Protein AF-A0A9E2I711-F1 (afdb_monomer)

Mean predicted aligned error: 10.82 Å

Solvent-accessible surface area (backbone atoms only — not comparable to full-atom values): 12125 Å² total; per-residue (Å²): 115,69,69,61,51,57,48,52,53,50,49,55,56,67,73,63,63,87,79,67,89,83,67,58,81,80,54,55,67,53,49,57,52,49,51,52,51,49,51,46,48,67,54,51,45,55,30,51,52,40,49,49,45,50,47,52,50,54,52,50,53,33,50,52,42,45,49,54,36,57,78,69,65,46,72,75,95,69,49,84,67,42,60,72,69,46,52,73,58,56,55,33,36,52,48,38,37,38,71,63,65,71,43,82,73,73,65,61,66,57,54,51,52,52,50,52,47,52,53,38,50,38,37,73,77,47,73,21,50,50,57,67,38,74,62,84,69,82,74,94,70,66,55,41,82,43,72,48,95,86,74,48,58,32,30,34,60,55,58,69,72,57,48,55,48,29,58,77,65,62,21,65,45,77,77,102,48,43,29,61,43,49,46,70,67,53,54,50,49,50,52,53,48,51,52,52,53,50,50,51,51,36,46,78,69,63,77,48,82,134

Foldseek 3Di:
DVVVVVVVVVVVVVVPCPPPPDDDPVVVVVVVVVVVVVCCCVQVVQQVVVLVLLLVLLVVLQVVLVVVLVVVVQDDPADPVNPVVQDDTPSVSQVSCCPRVVDDDDCVLVVVSVLSVVQNVCCVPPVQFWDKAQDDDPDPQVWDWDDDPNPGTITTPDDPVNVVVCVVQVQWDDDVTTGGGDDPVVSVVSVVSSVVVVVVVCVVVVVDDD

Nearest PDB structures (foldseek):
  3pgl-assembly2_B  TM=3.622E-01  e=1.005E+00  Homo sapiens
  1lvh-assembly1_A  TM=3.596E-01  e=9.280E+00  Lactococcus lactis

Structure (mmCIF, N/CA/C/O backbone):
data_AF-A0A9E2I711-F1
#
_entry.id   AF-A0A9E2I711-F1
#
loop_
_atom_site.group_PDB
_atom_site.id
_atom_site.type_symbol
_atom_site.label_atom_id
_atom_site.label_alt_id
_atom_site.label_comp_id
_atom_site.label_asym_id
_atom_site.label_entity_id
_atom_site.label_seq_id
_atom_site.pdbx_PDB_ins_code
_atom_site.Cartn_x
_atom_site.Cartn_y
_atom_site.Cartn_z
_atom_site.occupancy
_atom_site.B_iso_or_equiv
_atom_site.auth_seq_id
_atom_site.auth_comp_id
_atom_site.auth_asym_id
_atom_site.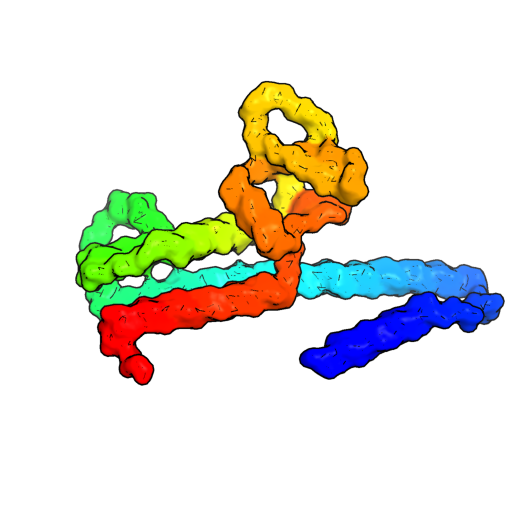auth_atom_id
_atom_site.pdbx_PDB_model_num
ATOM 1 N N . HIS A 1 1 ? 17.113 -16.482 8.292 1.00 47.94 1 HIS A N 1
ATOM 2 C CA . HIS A 1 1 ? 18.409 -15.874 7.930 1.00 47.94 1 HIS A CA 1
ATOM 3 C C . HIS A 1 1 ? 19.400 -16.887 7.347 1.00 47.94 1 HIS A C 1
ATOM 5 O O . HIS A 1 1 ? 20.001 -16.588 6.329 1.00 47.94 1 HIS A O 1
ATOM 11 N N . THR A 1 2 ? 19.528 -18.094 7.914 1.00 47.12 2 THR A N 1
ATOM 12 C CA . THR A 1 2 ? 20.511 -19.112 7.479 1.00 47.12 2 THR A CA 1
ATOM 13 C C . THR A 1 2 ? 20.229 -19.729 6.102 1.00 47.12 2 THR A C 1
ATOM 15 O O . THR A 1 2 ? 21.155 -19.925 5.338 1.00 47.12 2 THR A O 1
ATOM 18 N N . MET A 1 3 ? 18.960 -19.968 5.743 1.00 42.00 3 MET A N 1
ATOM 19 C CA . MET A 1 3 ? 18.595 -20.555 4.437 1.00 42.00 3 MET A CA 1
ATOM 20 C C . MET A 1 3 ? 18.836 -19.610 3.252 1.00 42.00 3 MET A C 1
ATOM 22 O O . MET A 1 3 ? 19.268 -20.062 2.204 1.00 42.00 3 MET A O 1
ATOM 26 N N . LEU A 1 4 ? 18.575 -18.308 3.410 1.00 45.44 4 LEU A N 1
ATOM 27 C CA . LEU A 1 4 ? 18.811 -17.322 2.347 1.00 45.44 4 LEU A CA 1
ATOM 28 C C . LEU A 1 4 ? 20.310 -17.138 2.090 1.00 45.44 4 LEU A C 1
ATOM 30 O O . LEU A 1 4 ? 20.730 -17.163 0.943 1.00 45.44 4 LEU A O 1
ATOM 34 N N . HIS A 1 5 ? 21.112 -17.083 3.155 1.00 48.28 5 HIS A N 1
ATOM 35 C CA . HIS A 1 5 ? 22.565 -16.969 3.050 1.00 48.28 5 HIS A CA 1
ATOM 36 C C . HIS A 1 5 ? 23.220 -18.214 2.422 1.00 48.28 5 HIS A C 1
ATOM 38 O O . HIS A 1 5 ? 24.145 -18.106 1.623 1.00 48.28 5 HIS A O 1
ATOM 44 N N . ASP A 1 6 ? 22.699 -19.405 2.733 1.00 53.53 6 ASP A N 1
ATOM 45 C CA . ASP A 1 6 ? 23.159 -20.66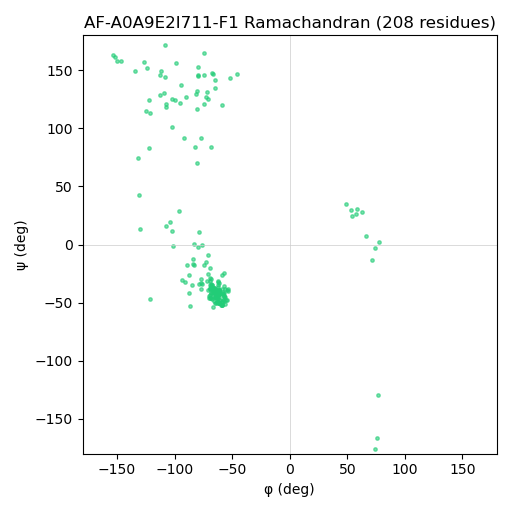6 2.138 1.00 53.53 6 ASP A CA 1
ATOM 46 C C . ASP A 1 6 ? 22.785 -20.768 0.643 1.00 53.53 6 ASP A C 1
ATOM 48 O O . ASP A 1 6 ? 23.498 -21.377 -0.154 1.00 53.53 6 ASP A O 1
ATOM 52 N N . TYR A 1 7 ? 21.686 -20.122 0.235 1.00 55.38 7 TYR A N 1
ATOM 53 C CA . TYR A 1 7 ? 21.301 -19.974 -1.172 1.00 55.38 7 TYR A CA 1
ATOM 54 C C . TYR A 1 7 ? 22.131 -18.904 -1.904 1.00 55.38 7 TYR A C 1
ATOM 56 O O . TYR A 1 7 ? 22.526 -19.134 -3.044 1.00 55.38 7 TYR A O 1
ATOM 64 N N . GLU A 1 8 ? 22.461 -17.786 -1.253 1.00 58.50 8 GLU A N 1
ATOM 65 C CA . GLU A 1 8 ? 23.360 -16.739 -1.772 1.00 58.50 8 GLU A CA 1
ATOM 66 C C . GLU A 1 8 ? 24.787 -17.262 -2.003 1.00 58.50 8 GLU A C 1
ATOM 68 O O . GLU A 1 8 ? 25.389 -16.981 -3.036 1.00 58.50 8 GLU A O 1
ATOM 73 N N . GLN A 1 9 ? 25.314 -18.107 -1.112 1.00 56.94 9 GLN A N 1
ATOM 74 C CA . GLN A 1 9 ? 26.616 -18.755 -1.329 1.00 56.94 9 GLN A CA 1
ATOM 75 C C . GLN A 1 9 ? 26.597 -19.779 -2.469 1.00 56.94 9 GLN A C 1
ATOM 77 O O . GLN A 1 9 ? 27.589 -19.943 -3.183 1.00 56.94 9 GLN A O 1
ATOM 82 N N . LYS A 1 10 ? 25.478 -20.489 -2.660 1.00 59.78 10 LYS A N 1
ATOM 83 C CA . LYS A 1 10 ? 25.304 -21.382 -3.817 1.00 59.78 10 LYS A CA 1
ATOM 84 C C . LYS A 1 10 ? 25.223 -20.595 -5.126 1.00 59.78 10 LYS A C 1
ATOM 86 O O . LYS A 1 10 ? 25.756 -21.063 -6.127 1.00 59.78 10 LYS A O 1
ATOM 91 N N . LEU A 1 11 ? 24.625 -19.402 -5.098 1.00 53.78 11 LEU A N 1
ATOM 92 C CA . LEU A 1 11 ? 24.610 -18.449 -6.211 1.00 53.78 11 LEU A CA 1
ATOM 93 C C . LEU A 1 11 ? 26.029 -17.994 -6.575 1.00 53.78 11 LEU A C 1
ATOM 95 O O . LEU A 1 11 ? 26.417 -18.117 -7.730 1.00 53.78 11 LEU A O 1
ATOM 99 N N . GLU A 1 12 ? 26.837 -17.556 -5.608 1.00 56.12 12 GLU A N 1
ATOM 100 C CA . GLU A 1 12 ? 28.222 -17.119 -5.861 1.00 56.12 12 GLU A CA 1
ATOM 101 C C . GLU A 1 12 ? 29.086 -18.227 -6.485 1.00 56.12 12 GLU A C 1
ATOM 103 O O . GLU A 1 12 ? 29.862 -17.968 -7.406 1.00 56.12 12 GLU A O 1
ATOM 108 N N . LYS A 1 13 ? 28.893 -19.479 -6.043 1.00 55.28 13 LYS A N 1
ATOM 109 C CA . LYS A 1 13 ? 29.558 -20.661 -6.617 1.00 55.28 13 LYS A CA 1
ATOM 110 C C . LYS A 1 13 ? 29.101 -20.998 -8.035 1.00 55.28 13 LYS A C 1
ATOM 112 O O . LYS A 1 13 ? 29.920 -21.432 -8.833 1.00 55.28 13 LYS A O 1
ATOM 117 N N . ALA A 1 14 ? 27.823 -20.802 -8.355 1.00 53.84 14 ALA A N 1
ATOM 118 C CA . ALA A 1 14 ? 27.310 -21.003 -9.710 1.00 53.84 14 ALA A CA 1
ATOM 119 C C . ALA A 1 14 ? 27.795 -19.916 -10.690 1.00 53.84 14 ALA A C 1
ATOM 121 O O . ALA A 1 14 ? 27.901 -20.170 -11.883 1.00 53.84 14 ALA A O 1
ATOM 122 N N . TYR A 1 15 ? 28.137 -18.721 -10.194 1.00 50.06 15 TYR A N 1
ATOM 123 C CA . TYR A 1 15 ? 28.724 -17.642 -10.996 1.00 50.06 15 TYR A CA 1
ATOM 124 C C . TYR A 1 15 ? 30.249 -17.756 -11.183 1.00 50.06 15 TYR A C 1
ATOM 126 O O . TYR A 1 15 ? 30.791 -17.126 -12.085 1.00 50.06 15 TYR A O 1
ATOM 134 N N . THR A 1 16 ? 30.952 -18.550 -10.365 1.00 48.06 16 THR A N 1
ATOM 135 C CA . THR A 1 16 ? 32.416 -18.756 -10.437 1.00 48.06 16 THR A CA 1
ATOM 136 C C . THR A 1 16 ? 32.810 -20.005 -11.228 1.00 48.06 16 THR A C 1
ATOM 138 O O . THR A 1 16 ? 33.844 -20.616 -10.961 1.00 48.06 16 THR A O 1
ATOM 141 N N . ILE A 1 17 ? 31.999 -20.409 -12.207 1.00 49.53 17 ILE A N 1
ATOM 142 C CA . ILE A 1 17 ? 32.310 -21.579 -13.026 1.00 49.53 17 ILE A CA 1
ATOM 143 C C . ILE A 1 17 ? 33.288 -21.182 -14.140 1.00 49.53 17 ILE A C 1
ATOM 145 O O . ILE A 1 17 ? 32.908 -20.927 -15.276 1.00 49.53 17 ILE A O 1
ATOM 149 N N . ASP A 1 18 ? 34.569 -21.174 -13.777 1.00 46.47 18 ASP A N 1
ATOM 150 C CA . ASP A 1 18 ? 35.723 -21.284 -14.685 1.00 46.47 18 ASP A CA 1
ATOM 151 C C . ASP A 1 18 ? 35.958 -22.761 -15.116 1.00 46.47 18 ASP A C 1
ATOM 153 O O . ASP A 1 18 ? 36.969 -23.097 -15.721 1.00 46.47 18 ASP A O 1
ATOM 157 N N . ASP A 1 19 ? 35.005 -23.656 -14.809 1.00 48.16 19 ASP A N 1
ATOM 158 C CA . ASP A 1 19 ? 35.063 -25.118 -15.004 1.00 48.16 19 ASP A CA 1
ATOM 159 C C . ASP A 1 19 ? 34.156 -25.629 -16.156 1.00 48.16 19 ASP A C 1
ATOM 161 O O . ASP A 1 19 ? 33.874 -26.822 -16.249 1.00 48.16 19 ASP A O 1
ATOM 165 N N . LEU A 1 20 ? 33.681 -24.755 -17.056 1.00 50.31 20 LEU A N 1
ATOM 166 C CA . LEU A 1 20 ? 32.756 -25.111 -18.158 1.00 50.31 20 LEU A CA 1
ATOM 167 C C . LEU A 1 20 ? 33.406 -25.207 -19.546 1.00 50.31 20 LEU A C 1
ATOM 169 O O . LEU A 1 20 ? 32.715 -25.157 -20.558 1.00 50.31 20 LEU A O 1
ATOM 173 N N . THR A 1 21 ? 34.725 -25.368 -19.633 1.00 47.81 21 THR A N 1
ATOM 174 C CA . THR A 1 21 ? 35.413 -25.423 -20.936 1.00 47.81 21 THR A CA 1
ATOM 175 C C . THR A 1 21 ? 35.262 -26.746 -21.704 1.00 47.81 21 THR A C 1
ATOM 177 O O . THR A 1 21 ? 35.738 -26.813 -22.831 1.00 47.81 21 THR A O 1
ATOM 180 N N . ASP A 1 22 ? 34.546 -27.748 -21.175 1.00 52.97 22 ASP A N 1
ATOM 181 C CA . ASP A 1 22 ? 34.362 -29.068 -21.814 1.00 52.97 22 ASP A CA 1
ATOM 182 C C . ASP A 1 22 ? 32.884 -29.533 -21.862 1.00 52.97 22 ASP A C 1
ATOM 184 O O . ASP A 1 22 ? 32.578 -30.695 -21.579 1.00 52.97 22 ASP A O 1
ATOM 188 N N . MET A 1 23 ? 31.931 -28.654 -22.199 1.00 51.38 23 MET A N 1
ATOM 189 C CA . MET A 1 23 ? 30.538 -29.068 -22.451 1.00 51.38 23 MET A CA 1
ATOM 190 C C . MET A 1 23 ? 30.167 -28.964 -23.937 1.00 51.38 23 MET A C 1
ATOM 192 O O . MET A 1 23 ? 30.441 -27.966 -24.592 1.00 51.38 23 MET A O 1
ATOM 196 N N . ASP A 1 24 ? 29.585 -30.055 -24.443 1.00 52.38 24 ASP A N 1
ATOM 197 C CA . ASP A 1 24 ? 29.107 -30.280 -25.816 1.00 52.38 24 ASP A CA 1
ATOM 198 C C . ASP A 1 24 ? 28.170 -29.143 -26.281 1.00 52.38 24 ASP A C 1
ATOM 200 O O . ASP A 1 24 ? 27.367 -28.662 -25.481 1.00 52.38 24 ASP A O 1
ATOM 204 N N . GLU A 1 25 ? 28.223 -28.730 -27.556 1.00 52.81 25 GLU A N 1
ATOM 205 C CA . GLU A 1 25 ? 27.432 -27.596 -28.101 1.00 52.81 25 GLU A CA 1
ATOM 206 C C . GLU A 1 25 ? 25.905 -27.773 -27.899 1.00 52.81 25 GLU A C 1
ATOM 208 O O . GLU A 1 25 ? 25.167 -26.795 -27.781 1.00 52.81 25 GLU A O 1
ATOM 213 N N . ASP A 1 26 ? 25.420 -29.014 -27.769 1.00 50.97 26 ASP A N 1
ATOM 214 C CA . ASP A 1 26 ? 24.014 -29.327 -27.463 1.00 50.97 26 ASP A CA 1
ATOM 215 C C . ASP A 1 26 ? 23.619 -29.053 -25.990 1.00 50.97 26 ASP A C 1
ATOM 217 O O . ASP A 1 26 ? 22.431 -28.940 -25.680 1.00 50.97 26 ASP A O 1
ATOM 221 N N . ALA A 1 27 ? 24.583 -28.922 -25.071 1.00 52.41 27 ALA A N 1
ATOM 222 C CA . ALA A 1 27 ? 24.354 -28.614 -23.654 1.00 52.41 27 ALA A CA 1
ATOM 223 C C . ALA A 1 27 ? 24.335 -27.100 -23.355 1.00 52.41 27 ALA A C 1
ATOM 225 O O . ALA A 1 27 ? 23.808 -26.678 -22.323 1.00 52.41 27 ALA A O 1
ATOM 226 N N . GLU A 1 28 ? 24.866 -26.275 -24.260 1.00 50.03 28 GLU A N 1
ATOM 227 C CA . GLU A 1 28 ? 24.913 -24.813 -24.119 1.00 50.03 28 GLU A CA 1
ATOM 228 C C . GLU A 1 28 ? 23.503 -24.189 -24.226 1.00 50.03 28 GLU A C 1
ATOM 230 O O . GLU A 1 28 ? 23.150 -23.281 -23.474 1.00 50.03 28 GLU A O 1
ATOM 235 N N . ILE A 1 29 ? 22.632 -24.765 -25.070 1.00 52.28 29 ILE A N 1
ATOM 236 C CA . ILE A 1 29 ? 21.233 -24.327 -25.255 1.00 52.28 29 ILE A CA 1
ATOM 237 C C . ILE A 1 29 ? 20.361 -24.610 -24.012 1.00 52.28 29 ILE A C 1
ATOM 239 O O . ILE A 1 29 ? 19.406 -23.874 -23.749 1.00 52.28 29 ILE A O 1
ATOM 243 N N . ASP A 1 30 ? 20.677 -25.650 -23.233 1.00 64.31 30 ASP A N 1
ATOM 244 C CA . ASP A 1 30 ? 19.962 -25.999 -21.991 1.00 64.31 30 ASP A CA 1
ATOM 245 C C . ASP A 1 30 ? 20.356 -25.061 -20.836 1.00 64.31 30 ASP A C 1
ATOM 247 O O . ASP A 1 30 ? 19.523 -24.665 -20.019 1.00 64.31 30 ASP A O 1
ATOM 251 N N . TYR A 1 31 ? 21.616 -24.618 -20.803 1.00 64.19 31 TYR A N 1
ATOM 252 C CA . TYR A 1 31 ? 22.126 -23.758 -19.738 1.00 64.19 31 TYR A CA 1
ATOM 253 C C . TYR A 1 31 ? 21.545 -22.339 -19.779 1.00 64.19 31 TYR A C 1
ATOM 255 O O . TYR A 1 31 ? 21.105 -21.830 -18.746 1.00 64.19 31 TYR A O 1
ATOM 263 N N . ASP A 1 32 ? 21.457 -21.720 -20.958 1.00 66.19 32 ASP A N 1
ATOM 264 C CA . ASP A 1 32 ? 20.848 -20.392 -21.109 1.00 66.19 32 ASP A CA 1
ATOM 265 C C . ASP A 1 32 ? 19.356 -20.407 -20.744 1.00 66.19 32 ASP A C 1
ATOM 267 O O . ASP A 1 32 ? 18.876 -19.541 -20.007 1.00 66.19 32 ASP A O 1
ATOM 271 N N . GLN A 1 33 ? 18.619 -21.439 -21.174 1.00 67.25 33 GLN A N 1
ATOM 272 C CA . GLN A 1 33 ? 17.213 -21.616 -20.794 1.00 67.25 33 GLN A CA 1
ATOM 273 C C . GLN A 1 33 ? 17.054 -21.856 -19.290 1.00 67.25 33 GLN A C 1
ATOM 275 O O . GLN A 1 33 ? 16.129 -21.324 -18.668 1.00 67.25 33 GLN A O 1
ATOM 280 N N . TYR A 1 34 ? 17.960 -22.626 -18.687 1.00 71.00 34 TYR A N 1
ATOM 281 C CA . TYR A 1 34 ? 17.984 -22.857 -17.250 1.00 71.00 34 TYR A CA 1
ATOM 282 C C . TYR A 1 34 ? 18.251 -21.560 -16.478 1.00 71.00 34 TYR A C 1
ATOM 284 O O . TYR A 1 34 ? 17.532 -21.266 -15.523 1.00 71.00 34 TYR A O 1
ATOM 292 N N . LEU A 1 35 ? 19.223 -20.748 -16.903 1.00 68.62 35 LEU A N 1
ATOM 293 C CA . LEU A 1 35 ? 19.531 -19.456 -16.289 1.00 68.62 35 LEU A CA 1
ATOM 294 C C . LEU A 1 35 ? 18.376 -18.460 -16.419 1.00 68.62 35 LEU A C 1
ATOM 296 O O . LEU A 1 35 ? 18.033 -17.805 -15.433 1.00 68.62 35 LEU A O 1
ATOM 300 N N . GLU A 1 36 ? 17.732 -18.368 -17.583 1.00 65.69 36 GLU A N 1
ATOM 301 C CA . GLU A 1 36 ? 16.544 -17.527 -17.775 1.00 65.69 36 GLU A CA 1
ATOM 302 C C . GLU A 1 36 ? 15.375 -17.983 -16.895 1.00 65.69 36 GLU A C 1
ATOM 304 O O . GLU A 1 36 ? 14.730 -17.164 -16.228 1.00 65.69 36 GLU A O 1
ATOM 309 N N . HIS A 1 37 ? 15.115 -19.292 -16.843 1.00 65.12 37 HIS A N 1
ATOM 310 C CA . HIS A 1 37 ? 14.075 -19.859 -15.992 1.00 65.12 37 HIS A CA 1
ATOM 311 C C . HIS A 1 37 ? 14.367 -19.591 -14.514 1.00 65.12 37 HIS A C 1
ATOM 313 O O . HIS A 1 37 ? 13.488 -19.160 -13.766 1.00 65.12 37 HIS A O 1
ATOM 319 N N . PHE A 1 38 ? 15.613 -19.780 -14.092 1.00 68.50 38 PHE A N 1
ATOM 320 C CA . PHE A 1 38 ? 16.049 -19.575 -12.720 1.00 68.50 38 PHE A CA 1
ATOM 321 C C . PHE A 1 38 ? 16.011 -18.094 -12.319 1.00 68.50 38 PHE A C 1
ATOM 323 O O . PHE A 1 38 ? 15.512 -17.765 -11.242 1.00 68.50 38 PHE A O 1
ATOM 330 N N . ALA A 1 39 ? 16.437 -17.183 -13.197 1.00 64.25 39 ALA A N 1
ATOM 331 C CA . ALA A 1 39 ? 16.323 -15.739 -12.996 1.00 64.25 39 ALA A CA 1
ATOM 332 C C . ALA A 1 39 ? 14.855 -15.287 -12.921 1.00 64.25 39 ALA A C 1
ATOM 334 O O . ALA A 1 39 ? 1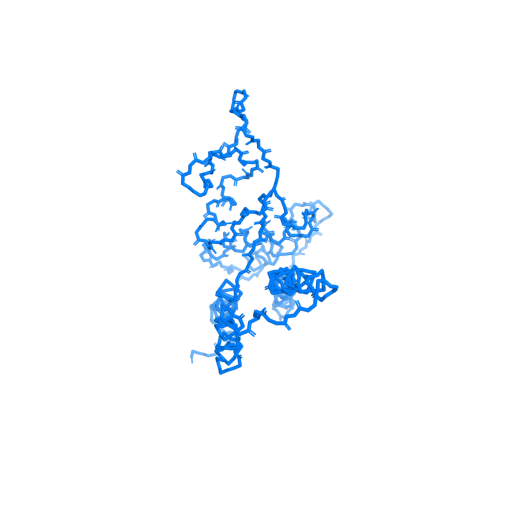4.498 -14.477 -12.060 1.00 64.25 39 ALA A O 1
ATOM 335 N N . SER A 1 40 ? 13.978 -15.849 -13.763 1.00 65.62 40 SER A N 1
ATOM 336 C CA . SER A 1 40 ? 12.533 -15.614 -13.684 1.00 65.62 40 SER A CA 1
ATOM 337 C C . SER A 1 40 ? 11.958 -16.121 -12.362 1.00 65.62 40 SER A C 1
ATOM 339 O O . SER A 1 40 ? 11.215 -15.393 -11.705 1.00 65.62 40 SER A O 1
ATOM 341 N N . VAL A 1 41 ? 12.340 -17.315 -11.903 1.00 69.44 41 VAL A N 1
ATOM 342 C CA . VAL A 1 41 ? 11.906 -17.848 -10.605 1.00 69.44 41 VAL A CA 1
ATOM 343 C C . VAL A 1 41 ? 12.394 -16.954 -9.466 1.00 69.44 41 VAL A C 1
ATOM 345 O O . VAL A 1 41 ? 11.585 -16.535 -8.645 1.00 69.44 41 VAL A O 1
ATOM 348 N N . LEU A 1 42 ? 13.673 -16.588 -9.420 1.00 70.94 42 LEU A N 1
ATOM 349 C CA . LEU A 1 42 ? 14.222 -15.782 -8.326 1.00 70.94 42 LEU A CA 1
ATOM 350 C C . LEU A 1 42 ? 13.714 -14.335 -8.309 1.00 70.94 42 LEU A C 1
ATOM 352 O O . LEU A 1 42 ? 13.576 -13.759 -7.233 1.00 70.94 42 LEU A O 1
ATOM 356 N N . GLY A 1 43 ? 13.410 -13.742 -9.464 1.00 71.56 43 GLY A N 1
ATOM 357 C CA . GLY A 1 43 ? 12.885 -12.378 -9.545 1.00 71.56 43 GLY A CA 1
ATOM 358 C C . GLY A 1 43 ? 11.362 -12.303 -9.419 1.00 71.56 43 GLY A C 1
ATOM 359 O O . GLY A 1 43 ? 10.818 -11.561 -8.595 1.00 71.56 43 GLY A O 1
ATOM 360 N N . ASP A 1 44 ? 10.638 -13.075 -10.231 1.00 79.88 44 ASP A N 1
ATOM 361 C CA . ASP A 1 44 ? 9.184 -12.955 -10.334 1.00 79.88 44 ASP A CA 1
ATOM 362 C C . ASP A 1 44 ? 8.449 -13.637 -9.184 1.00 79.88 44 ASP A C 1
ATOM 364 O O . ASP A 1 44 ? 7.385 -13.145 -8.785 1.00 79.88 44 ASP A O 1
ATOM 368 N N . PHE A 1 45 ? 8.963 -14.755 -8.659 1.00 85.25 45 PHE A N 1
ATOM 369 C CA . PHE A 1 45 ? 8.273 -15.492 -7.600 1.00 85.25 45 PHE A CA 1
ATOM 370 C C . PHE A 1 45 ? 8.211 -14.693 -6.292 1.00 85.25 45 PHE A C 1
ATOM 372 O O . PHE A 1 45 ? 7.089 -14.452 -5.834 1.00 85.25 45 PHE A O 1
ATOM 379 N N . PRO A 1 46 ? 9.324 -14.184 -5.715 1.00 88.94 46 PRO A N 1
ATOM 380 C CA . PRO A 1 46 ? 9.254 -13.393 -4.487 1.00 88.94 46 PRO A CA 1
ATOM 381 C C . PRO A 1 46 ? 8.366 -12.166 -4.657 1.00 88.94 46 PRO A C 1
ATOM 383 O O . PRO A 1 46 ? 7.499 -11.916 -3.823 1.00 88.94 46 PRO A O 1
ATOM 386 N N . ARG A 1 47 ? 8.477 -11.463 -5.792 1.00 90.50 47 ARG A N 1
ATOM 387 C CA . ARG A 1 47 ? 7.600 -10.330 -6.105 1.00 90.50 47 ARG A CA 1
ATOM 388 C C . ARG A 1 47 ? 6.125 -10.715 -6.034 1.00 90.50 47 ARG A C 1
ATOM 390 O O . ARG A 1 47 ? 5.328 -9.975 -5.456 1.00 90.50 47 ARG A O 1
ATOM 397 N N . ARG A 1 48 ? 5.732 -11.837 -6.647 1.00 91.38 48 ARG A N 1
ATOM 398 C CA . ARG A 1 48 ? 4.336 -12.309 -6.650 1.00 91.38 48 ARG A CA 1
ATOM 399 C C . ARG A 1 48 ? 3.872 -12.689 -5.247 1.00 91.38 48 ARG A C 1
ATOM 401 O O . ARG A 1 48 ? 2.758 -12.321 -4.873 1.00 91.38 48 ARG A O 1
ATOM 408 N N . ILE A 1 49 ? 4.718 -13.362 -4.471 1.00 94.88 49 ILE A N 1
ATOM 409 C CA . ILE A 1 49 ? 4.426 -13.719 -3.078 1.00 94.88 49 ILE A CA 1
ATOM 410 C C . ILE A 1 49 ? 4.236 -12.461 -2.230 1.00 94.88 49 ILE A C 1
ATOM 412 O O . ILE A 1 49 ? 3.198 -12.317 -1.589 1.00 94.88 49 ILE A O 1
ATOM 416 N N . TYR A 1 50 ? 5.161 -11.505 -2.285 1.00 96.88 50 TYR A N 1
ATOM 417 C CA . TYR A 1 50 ? 5.065 -10.271 -1.508 1.00 96.88 50 TYR A CA 1
ATOM 418 C C . TYR A 1 50 ? 3.914 -9.369 -1.965 1.00 96.88 50 TYR A C 1
ATOM 420 O O . TYR A 1 50 ? 3.236 -8.756 -1.147 1.00 96.88 50 TYR A O 1
ATOM 428 N N . SER A 1 51 ? 3.614 -9.337 -3.263 1.00 96.81 51 SER A N 1
ATOM 429 C CA . SER A 1 51 ? 2.425 -8.641 -3.767 1.00 96.81 51 SER A CA 1
ATOM 430 C C . SER A 1 51 ? 1.141 -9.261 -3.214 1.00 96.81 51 SER A C 1
ATOM 432 O O . SER A 1 51 ? 0.245 -8.539 -2.782 1.00 96.81 51 SER A O 1
ATOM 434 N N . SER A 1 52 ? 1.069 -10.595 -3.174 1.00 97.38 52 SER A N 1
ATOM 435 C CA . SER A 1 52 ? -0.061 -11.322 -2.581 1.00 97.38 52 SER A CA 1
ATOM 436 C C . SER A 1 52 ? -0.151 -11.069 -1.076 1.00 97.38 52 SER A C 1
ATOM 438 O O . SER A 1 52 ? -1.243 -10.857 -0.558 1.00 97.38 52 SER A O 1
ATOM 440 N N . PHE A 1 53 ? 0.993 -11.003 -0.390 1.00 98.25 53 PHE A N 1
ATOM 441 C CA . PHE A 1 53 ? 1.064 -10.636 1.019 1.00 98.25 53 PHE A CA 1
ATOM 442 C C . PHE A 1 53 ? 0.459 -9.253 1.278 1.00 98.25 53 PHE A C 1
ATOM 444 O O . PHE A 1 53 ? -0.385 -9.148 2.155 1.00 98.25 53 PHE A O 1
ATOM 451 N N . ILE A 1 54 ? 0.802 -8.215 0.503 1.00 98.31 54 ILE A N 1
ATOM 452 C CA . ILE A 1 54 ? 0.218 -6.868 0.675 1.00 98.31 54 ILE A CA 1
ATOM 453 C C . ILE A 1 54 ? -1.311 -6.907 0.5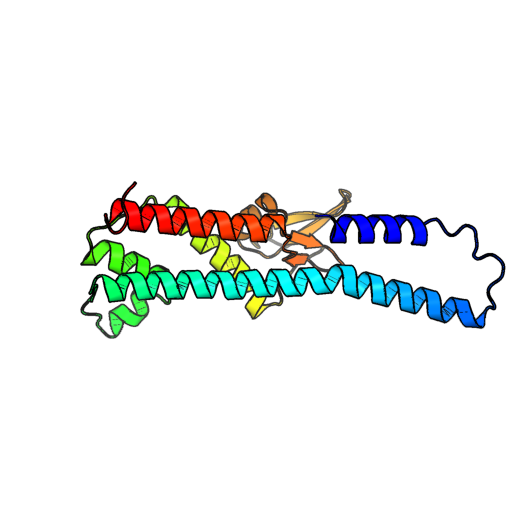52 1.00 98.31 54 ILE A C 1
ATOM 455 O O . ILE A 1 54 ? -2.016 -6.278 1.342 1.00 98.31 54 ILE A O 1
ATOM 459 N N . VAL A 1 55 ? -1.829 -7.637 -0.442 1.00 97.56 55 VAL A N 1
ATOM 460 C CA . VAL A 1 55 ? -3.276 -7.765 -0.673 1.00 97.56 55 VAL A CA 1
ATOM 461 C C . VAL A 1 55 ? -3.959 -8.440 0.518 1.00 97.56 55 VAL A C 1
ATOM 463 O O . VAL A 1 55 ? -4.950 -7.916 1.035 1.00 97.56 55 VAL A O 1
ATOM 466 N N . SER A 1 56 ? -3.418 -9.570 0.975 1.00 97.94 56 SER A N 1
ATOM 467 C CA . SER A 1 56 ? -3.949 -10.309 2.123 1.00 97.94 56 SER A CA 1
ATOM 468 C C . SER A 1 56 ? -3.827 -9.510 3.417 1.00 97.94 56 SER A C 1
ATOM 470 O O . SER A 1 56 ? -4.799 -9.400 4.153 1.00 97.94 56 SER A O 1
ATOM 472 N N . TRP A 1 57 ? -2.672 -8.890 3.662 1.00 98.12 57 TRP A N 1
ATOM 473 C CA . TRP A 1 57 ? -2.416 -8.051 4.828 1.00 98.12 57 TRP A CA 1
ATOM 474 C C . TRP A 1 57 ? -3.432 -6.914 4.915 1.00 98.12 57 TRP A C 1
ATOM 476 O O . TRP A 1 57 ? -4.068 -6.746 5.949 1.00 98.12 57 TRP A O 1
ATOM 486 N N . TYR A 1 58 ? -3.670 -6.189 3.818 1.00 96.81 58 TYR A N 1
ATOM 487 C CA . TYR A 1 58 ? -4.646 -5.097 3.822 1.00 96.81 58 TYR A CA 1
ATOM 488 C C . TYR A 1 58 ? -6.062 -5.600 4.139 1.00 96.81 58 TYR A C 1
ATOM 490 O O . TYR A 1 58 ? -6.798 -4.943 4.870 1.00 96.81 58 TYR A O 1
ATOM 498 N N . SER A 1 59 ? -6.427 -6.774 3.615 1.00 94.88 59 SER A N 1
ATOM 499 C CA . SER A 1 59 ? -7.730 -7.400 3.877 1.00 94.88 59 SER A CA 1
ATOM 500 C C . SER A 1 59 ? -7.875 -7.824 5.344 1.00 94.88 59 SER A C 1
ATOM 502 O O . SER A 1 59 ? -8.942 -7.653 5.921 1.00 94.88 59 SER A O 1
ATOM 504 N N . ILE A 1 60 ? -6.798 -8.313 5.967 1.00 95.88 60 ILE A N 1
ATOM 505 C CA . ILE A 1 60 ? -6.763 -8.636 7.401 1.00 95.88 60 ILE A CA 1
ATOM 506 C C . ILE A 1 60 ? -6.957 -7.372 8.244 1.00 95.88 60 ILE A C 1
ATOM 508 O O . ILE A 1 60 ? -7.767 -7.380 9.162 1.00 95.88 60 ILE A O 1
ATOM 512 N N . ILE A 1 61 ? -6.265 -6.2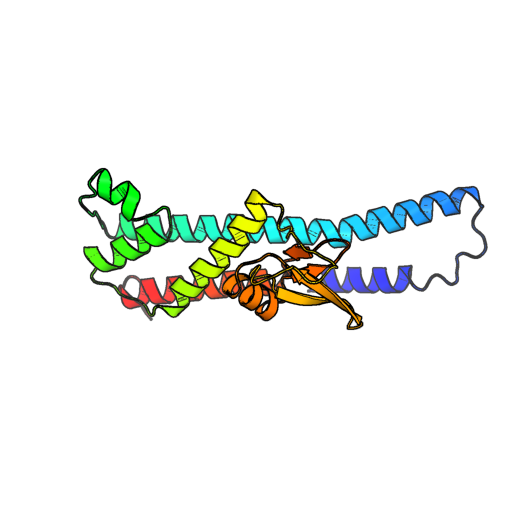70 7.930 1.00 96.25 61 ILE A N 1
ATOM 513 C CA . ILE A 1 61 ? -6.442 -5.002 8.660 1.00 96.25 61 ILE A CA 1
ATOM 514 C C . ILE A 1 61 ? -7.888 -4.499 8.556 1.00 96.25 61 ILE A C 1
ATOM 516 O O . ILE A 1 61 ? -8.452 -4.028 9.542 1.00 96.25 61 ILE A O 1
ATOM 520 N N . GLU A 1 62 ? -8.483 -4.587 7.365 1.00 92.94 62 GLU A N 1
ATOM 521 C CA . GLU A 1 62 ? -9.876 -4.209 7.114 1.00 92.94 62 GLU A CA 1
ATOM 522 C C . GLU A 1 62 ? -10.855 -5.045 7.953 1.00 92.94 62 GLU A C 1
ATOM 524 O O . GLU A 1 62 ? -11.718 -4.478 8.623 1.00 92.94 62 GLU A O 1
ATOM 529 N N . ASP A 1 63 ? -10.676 -6.365 7.971 1.00 91.38 63 ASP A N 1
ATOM 530 C CA . ASP A 1 63 ? -11.487 -7.301 8.755 1.00 91.38 63 ASP A CA 1
ATOM 531 C C . ASP A 1 63 ? -11.323 -7.089 10.268 1.00 91.38 63 ASP A C 1
ATOM 533 O O . ASP A 1 63 ? -12.309 -6.965 10.989 1.00 91.38 63 ASP A O 1
ATOM 537 N N . MET A 1 64 ? -10.092 -6.927 10.757 1.00 93.88 64 MET A N 1
ATOM 538 C CA . MET A 1 64 ? -9.822 -6.649 12.172 1.00 93.88 64 MET A CA 1
ATOM 539 C C . MET A 1 64 ? -10.446 -5.325 12.635 1.00 93.88 64 MET A C 1
ATOM 541 O O . MET A 1 64 ? -11.001 -5.243 13.728 1.00 93.88 64 MET A O 1
ATOM 545 N N . LEU A 1 65 ? -10.378 -4.272 11.813 1.00 92.00 65 LEU A N 1
ATOM 546 C CA . LEU A 1 65 ? -11.028 -2.994 12.115 1.00 92.00 65 LEU A CA 1
ATOM 547 C C . LEU A 1 65 ? -12.553 -3.122 12.138 1.00 92.00 65 LEU A C 1
ATOM 549 O O . LEU A 1 65 ? -13.214 -2.450 12.930 1.00 92.00 65 LEU A O 1
ATOM 553 N N . PHE A 1 66 ? -13.116 -3.932 11.244 1.00 89.00 66 PHE A N 1
ATOM 554 C CA . PHE A 1 66 ? -14.544 -4.219 11.221 1.00 89.00 66 PHE A CA 1
ATOM 555 C C . PHE A 1 66 ? -14.977 -4.980 12.480 1.00 89.00 66 PHE A C 1
ATOM 557 O O . PHE A 1 66 ? -15.881 -4.519 13.173 1.00 89.00 66 PHE A O 1
ATOM 564 N N . GLN A 1 67 ? -14.281 -6.064 12.830 1.00 88.69 67 GLN A N 1
ATOM 565 C CA . GLN A 1 67 ? -14.544 -6.849 14.040 1.00 88.69 67 GLN A CA 1
ATOM 566 C C . GLN A 1 67 ? -14.439 -6.001 15.306 1.00 88.69 67 GLN A C 1
ATOM 568 O O . GLN A 1 67 ? -15.327 -6.057 16.145 1.00 88.69 67 GLN A O 1
ATOM 573 N N . LEU A 1 68 ? -13.432 -5.127 15.404 1.00 90.06 68 LEU A N 1
ATOM 574 C CA . LEU A 1 68 ? -13.317 -4.202 16.530 1.00 90.06 68 LEU A CA 1
ATOM 575 C C . LEU A 1 68 ? -14.558 -3.306 16.679 1.00 90.06 68 LEU A C 1
ATOM 577 O O . LEU A 1 68 ? -14.999 -3.041 17.794 1.00 90.06 68 LEU A O 1
ATOM 581 N N . CYS A 1 69 ? -15.119 -2.818 15.569 1.00 87.81 69 CYS A N 1
ATOM 582 C CA . CYS A 1 69 ? -16.338 -2.012 15.621 1.00 87.81 69 CYS A CA 1
ATOM 583 C C . CYS A 1 69 ? -17.544 -2.841 16.087 1.00 87.81 69 CYS A C 1
ATOM 585 O O . CYS A 1 69 ? -18.336 -2.345 16.886 1.00 87.81 69 CYS A O 1
ATOM 587 N N . GLU A 1 70 ? -17.666 -4.087 15.621 1.00 85.81 70 GLU A N 1
ATOM 588 C CA . GLU A 1 70 ? -18.725 -5.016 16.039 1.00 85.81 70 GLU A CA 1
ATOM 589 C C . GLU A 1 70 ? -18.616 -5.372 17.531 1.00 85.81 70 GLU A C 1
ATOM 591 O O . GLU A 1 70 ? -19.610 -5.289 18.252 1.00 85.81 70 GLU A O 1
ATOM 596 N N . ASP A 1 71 ? -17.411 -5.678 18.022 1.00 86.94 71 ASP A N 1
ATOM 597 C CA . ASP A 1 71 ? -17.143 -6.030 19.425 1.00 86.94 71 ASP A CA 1
ATOM 598 C C . ASP A 1 71 ? -17.475 -4.883 20.387 1.00 86.94 71 ASP A C 1
ATOM 600 O O . ASP A 1 71 ? -17.952 -5.093 21.504 1.00 86.94 71 ASP A O 1
ATOM 604 N N . LEU A 1 72 ? -17.253 -3.647 19.943 1.00 85.44 72 LEU A N 1
ATOM 605 C CA . LEU A 1 72 ? -17.615 -2.433 20.672 1.00 85.44 72 LEU A CA 1
ATOM 606 C C . LEU A 1 72 ? -19.106 -2.076 20.537 1.00 85.44 72 LEU A C 1
ATOM 608 O O . LEU A 1 72 ? -19.554 -1.087 21.121 1.00 85.44 72 LEU A O 1
ATOM 612 N N . GLY A 1 73 ? -19.879 -2.849 19.768 1.00 83.12 73 GLY A N 1
ATOM 613 C CA . GLY A 1 73 ? -21.290 -2.587 19.499 1.00 83.12 73 GLY A CA 1
ATOM 614 C C . GLY A 1 73 ? -21.522 -1.275 18.747 1.00 83.12 73 GLY A C 1
ATOM 615 O O . GLY A 1 73 ? -22.567 -0.641 18.919 1.00 83.12 73 GLY A O 1
ATOM 616 N N . LEU A 1 74 ? -20.547 -0.828 17.947 1.00 79.69 74 LEU A N 1
ATOM 617 C CA . LEU A 1 74 ? -20.605 0.441 17.226 1.00 79.69 74 LEU A CA 1
ATOM 618 C C . LEU A 1 74 ? -21.514 0.306 16.005 1.00 79.69 74 LEU A C 1
ATOM 620 O O . LEU A 1 74 ? -21.088 -0.040 14.906 1.00 79.69 74 LEU A O 1
ATOM 624 N N . GLY A 1 75 ? -22.789 0.621 16.203 1.00 64.00 75 GLY A N 1
ATOM 625 C CA . GLY A 1 75 ? -23.756 0.782 15.128 1.00 64.00 75 GLY A CA 1
ATOM 626 C C . GLY A 1 75 ? -23.965 2.255 14.801 1.00 64.00 75 GLY A C 1
ATOM 627 O O . GLY A 1 75 ? -24.365 3.033 15.664 1.00 64.00 75 GLY A O 1
ATOM 628 N N . ILE A 1 76 ? -23.775 2.638 13.540 1.00 59.38 76 ILE A N 1
ATOM 629 C CA . ILE A 1 76 ? -24.365 3.875 13.016 1.00 59.38 76 ILE A CA 1
ATOM 630 C C . ILE A 1 76 ? -25.694 3.500 12.352 1.00 59.38 76 ILE A C 1
ATOM 632 O O . ILE A 1 76 ? -25.775 2.498 11.640 1.00 59.38 76 ILE A O 1
ATOM 636 N N . SER A 1 77 ? -26.749 4.290 12.559 1.00 53.75 77 SER A N 1
ATOM 637 C CA . SER A 1 77 ? -27.972 4.195 11.752 1.00 53.75 77 SER A CA 1
ATOM 638 C C . SER A 1 77 ? -27.659 4.676 10.334 1.00 53.75 77 SER A C 1
ATOM 640 O O . SER A 1 77 ? -27.854 5.844 10.009 1.00 53.75 77 SER A O 1
ATOM 642 N N . VAL A 1 78 ? -27.128 3.787 9.499 1.00 54.81 78 VAL A N 1
ATOM 643 C CA . VAL A 1 78 ? -26.700 4.116 8.138 1.00 54.81 78 VAL A CA 1
ATOM 644 C C . VAL A 1 78 ? -27.915 4.129 7.210 1.00 54.81 78 VAL A C 1
ATOM 646 O O . VAL A 1 78 ? -28.548 3.094 6.999 1.00 54.81 78 VAL A O 1
ATOM 649 N N . THR A 1 79 ? -28.249 5.279 6.622 1.00 55.06 79 THR A N 1
ATOM 650 C CA . THR A 1 79 ? -29.233 5.320 5.529 1.00 55.06 79 THR A CA 1
ATOM 651 C C . THR A 1 79 ? -28.626 4.780 4.224 1.00 55.06 79 THR A C 1
ATOM 653 O O . THR A 1 79 ? -27.409 4.661 4.070 1.00 55.06 79 THR A O 1
ATOM 656 N N . VAL A 1 80 ? -29.456 4.466 3.223 1.00 55.06 80 VAL A N 1
ATOM 657 C CA . VAL A 1 80 ? -28.981 4.019 1.891 1.00 55.06 80 VAL A CA 1
ATOM 658 C C . VAL A 1 80 ? -28.078 5.070 1.211 1.00 55.06 80 VAL A C 1
ATOM 660 O O . VAL A 1 80 ? -27.210 4.734 0.412 1.00 55.06 80 VAL A O 1
ATOM 663 N N . GLN A 1 81 ? -28.234 6.353 1.550 1.00 52.22 81 GLN A N 1
ATOM 664 C CA . GLN A 1 81 ? -27.339 7.415 1.075 1.00 52.22 81 GLN A CA 1
ATOM 665 C C . GLN A 1 81 ? -26.002 7.431 1.825 1.00 52.22 81 GLN A C 1
ATOM 667 O O . GLN A 1 81 ? -24.965 7.703 1.219 1.00 52.22 81 GLN A O 1
ATOM 672 N N . ASP A 1 82 ? -26.000 7.074 3.109 1.00 49.72 82 ASP A N 1
ATOM 673 C CA . ASP A 1 82 ? -24.784 7.000 3.918 1.00 49.72 82 ASP A CA 1
ATOM 674 C C . ASP A 1 82 ? -23.911 5.807 3.516 1.00 49.72 82 ASP A C 1
ATOM 676 O O . ASP A 1 82 ? -22.694 5.922 3.509 1.00 49.72 82 ASP A O 1
ATOM 680 N N . THR A 1 83 ? -24.484 4.693 3.054 1.00 52.34 83 THR A N 1
ATOM 681 C CA . THR A 1 83 ? -23.695 3.559 2.520 1.00 52.34 83 THR A CA 1
ATOM 682 C C . THR A 1 83 ? -22.880 3.933 1.278 1.00 52.34 83 THR A C 1
ATOM 684 O O . THR A 1 83 ? -21.780 3.423 1.091 1.00 52.34 83 THR A O 1
ATOM 687 N N . ILE A 1 84 ? -23.377 4.862 0.457 1.00 51.59 84 ILE A N 1
ATOM 688 C CA . ILE A 1 84 ? -22.650 5.397 -0.705 1.00 51.59 84 ILE A CA 1
ATOM 689 C C . ILE A 1 84 ? -21.577 6.409 -0.262 1.00 51.59 84 ILE A C 1
ATOM 691 O O . ILE A 1 84 ? -20.539 6.543 -0.910 1.00 51.59 84 ILE A O 1
ATOM 695 N N . ARG A 1 85 ? -21.806 7.117 0.853 1.00 48.56 85 ARG A N 1
ATOM 696 C CA . ARG A 1 85 ? -20.977 8.237 1.327 1.00 48.56 85 ARG A CA 1
ATOM 697 C C . ARG A 1 85 ? -19.881 7.838 2.329 1.00 48.56 85 ARG A C 1
ATOM 699 O O . ARG A 1 85 ? -18.829 8.469 2.338 1.00 48.56 85 ARG A O 1
ATOM 706 N N . LEU A 1 86 ? -20.103 6.797 3.134 1.00 52.59 86 LEU A N 1
ATOM 707 C CA . LEU A 1 86 ? -19.174 6.273 4.152 1.00 52.59 86 LEU A CA 1
ATOM 708 C C . LEU A 1 86 ? -17.968 5.532 3.540 1.00 52.59 86 LEU A C 1
ATOM 710 O O . LEU A 1 86 ? -16.973 5.295 4.224 1.00 52.59 86 LEU A O 1
ATOM 714 N N . GLY A 1 87 ? -18.037 5.182 2.252 1.00 56.44 87 GLY A N 1
ATOM 715 C CA . GLY A 1 87 ? -17.028 4.366 1.578 1.00 56.44 87 GLY A CA 1
ATOM 716 C C . GLY A 1 87 ? -17.088 2.888 1.981 1.00 56.44 87 GLY A C 1
ATOM 717 O O . GLY A 1 87 ? -17.973 2.448 2.713 1.00 56.44 87 GLY A O 1
ATOM 718 N N . THR A 1 88 ? -16.140 2.098 1.477 1.00 63.97 88 THR A N 1
ATOM 719 C CA . THR A 1 88 ? -16.000 0.667 1.791 1.00 63.97 88 THR A CA 1
ATOM 720 C C . THR A 1 88 ? -14.785 0.432 2.685 1.00 63.97 88 THR A C 1
ATOM 722 O O . THR A 1 88 ? -13.755 1.083 2.503 1.00 63.97 88 THR A O 1
ATOM 725 N N . GLY A 1 89 ? -14.884 -0.520 3.613 1.00 75.06 89 GLY A N 1
ATOM 726 C CA . GLY A 1 89 ? -13.730 -1.009 4.363 1.00 75.06 89 GLY A CA 1
ATOM 727 C C . GLY A 1 89 ? -13.233 -0.092 5.471 1.00 75.06 89 GLY A C 1
ATOM 728 O O . GLY A 1 89 ? -14.010 0.390 6.292 1.00 75.06 89 GLY A O 1
ATOM 729 N N . ILE A 1 90 ? -11.923 0.170 5.467 1.00 86.06 90 ILE A N 1
ATOM 730 C CA . ILE A 1 90 ? -11.192 0.922 6.500 1.00 86.06 90 ILE A CA 1
ATOM 731 C C . ILE A 1 90 ? -11.807 2.303 6.778 1.00 86.06 90 ILE A C 1
ATOM 733 O O . ILE A 1 90 ? -11.895 2.713 7.936 1.00 86.06 90 ILE A O 1
ATOM 737 N N . GLN A 1 91 ? -12.260 3.030 5.750 1.00 84.38 91 GLN A N 1
ATOM 738 C CA . GLN A 1 91 ? -12.901 4.340 5.928 1.00 84.38 91 GLN A CA 1
ATOM 739 C C . GLN A 1 91 ? -14.195 4.244 6.743 1.00 84.38 91 GLN A C 1
ATOM 741 O O . GLN A 1 91 ? -14.454 5.118 7.570 1.00 84.38 91 GLN A O 1
ATOM 746 N N . ARG A 1 92 ? -14.967 3.168 6.569 1.00 83.06 92 ARG A N 1
ATOM 747 C CA . ARG A 1 92 ? -16.187 2.935 7.342 1.00 83.06 92 ARG A CA 1
ATOM 748 C C . ARG A 1 92 ? -15.855 2.662 8.806 1.00 83.06 92 ARG A C 1
ATOM 750 O O . ARG A 1 92 ? -16.433 3.310 9.672 1.00 83.06 92 ARG A O 1
ATOM 757 N N . SER A 1 93 ? -14.886 1.791 9.084 1.00 86.94 93 SER A N 1
ATOM 758 C CA . SER A 1 93 ? -14.447 1.519 10.460 1.00 86.94 93 SER A CA 1
ATOM 759 C C . SER A 1 93 ? -13.881 2.767 11.139 1.00 86.94 93 SER A C 1
ATOM 761 O O . SER A 1 93 ? -14.184 3.032 12.298 1.00 86.94 93 SER A O 1
ATOM 763 N N . ARG A 1 94 ? -13.129 3.604 10.408 1.00 89.00 94 ARG A N 1
ATOM 764 C CA . ARG A 1 94 ? -12.665 4.908 10.908 1.00 89.00 94 ARG A CA 1
ATOM 765 C C . ARG A 1 94 ? -13.830 5.801 11.339 1.00 89.00 94 ARG A C 1
ATOM 767 O O . ARG A 1 94 ? -13.748 6.433 12.386 1.00 89.00 94 ARG A O 1
ATOM 774 N N . LEU A 1 95 ? -14.884 5.877 10.528 1.00 85.25 95 LEU A N 1
ATOM 775 C CA . LEU A 1 95 ? -16.065 6.686 10.835 1.00 85.25 95 LEU A CA 1
ATOM 776 C C . LEU A 1 95 ? -16.837 6.118 12.028 1.00 85.25 95 LEU A C 1
ATOM 778 O O . LEU A 1 95 ? -17.264 6.882 12.882 1.00 85.25 95 LEU A O 1
ATOM 782 N N . PHE A 1 96 ? -16.944 4.794 12.139 1.00 86.62 96 PHE A N 1
ATOM 783 C CA . PHE A 1 96 ? -17.605 4.134 13.268 1.00 86.62 96 PHE A CA 1
ATOM 784 C C . PHE A 1 96 ? -16.875 4.416 14.583 1.00 86.62 96 PHE A C 1
ATOM 786 O O . PHE A 1 96 ? -17.498 4.827 15.558 1.00 86.62 96 PHE A O 1
ATOM 793 N N . LEU A 1 97 ? -15.548 4.299 14.588 1.00 86.38 97 LEU A N 1
ATOM 794 C CA . LEU A 1 97 ? -14.724 4.658 15.742 1.00 86.38 97 LEU A CA 1
ATOM 795 C C . LEU A 1 97 ? -14.863 6.146 16.109 1.00 86.38 97 LEU A C 1
ATOM 797 O O . LEU A 1 97 ? -15.011 6.481 17.285 1.00 86.38 97 LEU A O 1
ATOM 801 N N . ALA A 1 98 ? -14.870 7.037 15.115 1.00 86.56 98 ALA A N 1
ATOM 802 C CA . ALA A 1 98 ? -14.989 8.472 15.349 1.00 86.56 98 ALA A CA 1
ATOM 803 C C . ALA A 1 98 ? -16.370 8.878 15.885 1.00 86.56 98 ALA A C 1
ATOM 805 O O . ALA A 1 98 ? -16.444 9.643 16.843 1.00 86.56 98 ALA A O 1
ATOM 806 N N . GLU A 1 99 ? -17.457 8.381 15.291 1.00 81.12 99 GLU A N 1
ATOM 807 C CA . GLU A 1 99 ? -18.814 8.831 15.623 1.00 81.12 99 GLU A CA 1
ATOM 808 C C . GLU A 1 99 ? -19.439 8.062 16.787 1.00 81.12 99 GLU A C 1
ATOM 810 O O . GLU A 1 99 ? -20.072 8.671 17.647 1.00 81.12 99 GLU A O 1
ATOM 815 N N . ALA A 1 100 ? -19.264 6.740 16.845 1.00 76.31 100 ALA A N 1
ATOM 816 C CA . ALA A 1 100 ? -19.933 5.912 17.847 1.00 76.31 100 ALA A CA 1
ATOM 817 C C . ALA A 1 100 ? -19.100 5.742 19.129 1.00 76.31 100 ALA A C 1
ATOM 819 O O . ALA A 1 100 ? -19.671 5.676 20.215 1.00 76.31 100 ALA A O 1
ATOM 820 N N . ALA A 1 101 ? -17.765 5.720 19.028 1.00 76.94 101 ALA A N 1
ATOM 821 C CA . ALA A 1 101 ? -16.875 5.604 20.190 1.00 76.94 101 ALA A CA 1
ATOM 822 C C . ALA A 1 101 ? -16.242 6.940 20.624 1.00 76.94 101 ALA A C 1
ATOM 824 O O . ALA A 1 101 ? -15.486 6.963 21.596 1.00 76.94 101 ALA A O 1
ATOM 825 N N . ASN A 1 102 ? -16.525 8.048 19.918 1.00 81.94 102 ASN A N 1
ATOM 826 C CA . ASN A 1 102 ? -15.862 9.347 20.105 1.00 81.94 102 ASN A CA 1
ATOM 827 C C . ASN A 1 102 ? -14.324 9.215 20.141 1.00 81.94 102 ASN A C 1
ATOM 829 O O . ASN A 1 102 ? -13.635 9.901 20.900 1.00 81.94 102 ASN A O 1
ATOM 833 N N . TYR A 1 103 ? -13.793 8.273 19.356 1.00 83.00 103 TYR A N 1
ATOM 834 C CA . TYR A 1 103 ? -12.386 7.918 19.351 1.00 83.00 103 TYR A CA 1
ATOM 835 C C . TYR A 1 103 ? -11.718 8.433 18.082 1.00 83.00 103 TYR A C 1
ATOM 837 O O . TYR A 1 103 ? -12.043 8.038 16.961 1.00 83.00 103 TYR A O 1
ATOM 845 N N . THR A 1 104 ? -10.737 9.311 18.268 1.00 81.38 104 THR A N 1
ATOM 846 C CA . THR A 1 104 ? -9.925 9.848 17.181 1.00 81.38 104 THR A CA 1
ATOM 847 C C . THR A 1 104 ? -8.461 9.550 17.434 1.00 81.38 104 THR A C 1
ATOM 849 O O . THR A 1 104 ? -7.904 9.944 18.456 1.00 81.38 104 THR A O 1
ATOM 852 N N . ILE A 1 105 ? -7.839 8.902 16.460 1.00 80.69 105 ILE A N 1
ATOM 853 C CA . ILE A 1 105 ? -6.393 8.692 16.392 1.00 80.69 105 ILE A CA 1
ATOM 854 C C . ILE A 1 105 ? -5.819 9.744 15.443 1.00 80.69 105 ILE A C 1
ATOM 856 O O . ILE A 1 105 ? -6.536 10.239 14.563 1.00 80.69 105 ILE A O 1
ATOM 860 N N . ASP A 1 106 ? -4.533 10.054 15.604 1.00 85.88 106 ASP A N 1
ATOM 861 C CA . ASP A 1 106 ? -3.802 10.935 14.697 1.00 85.88 106 ASP A CA 1
ATOM 862 C C . ASP A 1 106 ? -4.073 10.588 13.227 1.00 85.88 106 ASP A C 1
ATOM 864 O O . ASP A 1 106 ? -4.303 9.438 12.846 1.00 85.88 106 ASP A O 1
ATOM 868 N N . ASN A 1 107 ? -4.080 11.598 12.360 1.00 86.38 107 ASN A N 1
ATOM 869 C CA . ASN A 1 107 ? -4.426 11.386 10.955 1.00 86.38 107 ASN A CA 1
ATOM 870 C C . ASN A 1 107 ? -3.348 10.582 10.201 1.00 86.38 107 ASN A C 1
ATOM 872 O O . ASN A 1 107 ? -3.643 9.995 9.160 1.00 86.38 107 ASN A O 1
ATOM 876 N N . ASP A 1 108 ? -2.119 10.545 10.717 1.00 91.75 108 ASP A N 1
ATOM 877 C CA . ASP A 1 108 ? -0.953 9.986 10.033 1.00 91.75 108 ASP A CA 1
ATOM 878 C C . ASP A 1 108 ? -1.083 8.480 9.733 1.00 91.75 108 ASP A C 1
ATOM 880 O O . ASP A 1 108 ? -0.936 8.114 8.562 1.00 91.75 108 ASP A O 1
ATOM 884 N N . PRO A 1 109 ? -1.454 7.593 10.683 1.00 92.44 109 PRO A N 1
ATOM 885 C CA . PRO A 1 109 ? -1.692 6.185 10.358 1.00 92.44 109 PRO A CA 1
ATOM 886 C C . PRO A 1 109 ? -2.835 5.965 9.357 1.00 92.44 109 PRO A C 1
ATOM 888 O O . PRO A 1 109 ? -2.765 5.068 8.519 1.00 92.44 109 PRO A O 1
ATOM 891 N N . TRP A 1 110 ? -3.877 6.802 9.375 1.00 92.00 110 TRP A N 1
ATOM 892 C CA . TRP A 1 110 ? -4.955 6.708 8.385 1.00 92.00 110 TRP A CA 1
ATOM 893 C C . TRP A 1 110 ? -4.489 7.108 6.983 1.00 92.00 110 TRP A C 1
ATOM 895 O O . TRP A 1 110 ? -4.898 6.504 5.985 1.00 92.00 110 TRP A O 1
ATOM 905 N N . GLN A 1 111 ? -3.630 8.124 6.886 1.00 92.56 111 GLN A N 1
ATOM 906 C CA . GLN A 1 111 ? -2.996 8.489 5.622 1.00 92.56 111 GLN A CA 1
ATOM 907 C C . GLN A 1 111 ? -2.066 7.383 5.128 1.00 92.56 111 GLN A C 1
ATOM 909 O O . GLN A 1 111 ? -2.025 7.123 3.926 1.00 92.56 111 GLN A O 1
ATOM 914 N N . GLU A 1 112 ? -1.343 6.727 6.034 1.00 95.25 112 GLU A N 1
ATOM 915 C CA . GLU A 1 112 ? -0.500 5.577 5.717 1.00 95.25 112 GLU A CA 1
ATOM 916 C C . GLU A 1 112 ? -1.337 4.422 5.147 1.00 95.25 112 GLU A C 1
ATOM 918 O O . GLU A 1 112 ? -1.088 3.991 4.020 1.00 95.25 112 GLU A O 1
ATOM 923 N N . LEU A 1 113 ? -2.430 4.029 5.813 1.00 95.06 113 LEU A N 1
ATOM 924 C CA . LEU A 1 113 ? -3.381 3.032 5.296 1.00 95.06 113 LEU A CA 1
ATOM 925 C C . LEU A 1 113 ? -3.956 3.408 3.930 1.00 95.06 113 LEU A C 1
ATOM 927 O O . LEU A 1 113 ? -4.111 2.550 3.064 1.00 95.06 113 LEU A O 1
ATOM 931 N N . THR A 1 114 ? -4.237 4.691 3.703 1.00 93.31 114 THR A N 1
ATOM 932 C CA . THR A 1 114 ? -4.725 5.177 2.404 1.00 93.31 114 THR A CA 1
ATOM 933 C C . THR A 1 114 ? -3.669 5.011 1.305 1.00 93.31 114 THR A C 1
ATOM 935 O O . THR A 1 114 ? -4.000 4.671 0.169 1.00 93.31 114 THR A O 1
ATOM 938 N N . LYS A 1 115 ? -2.383 5.221 1.608 1.00 96.12 115 LYS A N 1
ATOM 939 C CA . LYS A 1 115 ? -1.294 4.989 0.645 1.00 96.12 115 LYS A CA 1
ATOM 940 C C . LYS A 1 115 ? -1.117 3.496 0.369 1.00 96.12 115 LYS A C 1
ATOM 942 O O . LYS A 1 115 ? -1.040 3.116 -0.799 1.00 96.12 115 LYS A O 1
ATOM 947 N N . ILE A 1 116 ? -1.157 2.654 1.405 1.00 97.25 116 ILE A N 1
ATOM 948 C CA . ILE A 1 116 ? -1.085 1.191 1.263 1.00 97.25 116 ILE A CA 1
ATOM 949 C C . ILE A 1 116 ? -2.272 0.668 0.438 1.00 97.25 116 ILE A C 1
ATOM 951 O O . ILE A 1 116 ? -2.088 -0.154 -0.458 1.00 97.25 116 ILE A O 1
ATOM 955 N N . GLN A 1 117 ? -3.477 1.211 0.642 1.00 95.38 117 GLN A N 1
ATOM 956 C CA . GLN A 1 117 ? -4.656 0.907 -0.175 1.00 95.38 117 GLN A CA 1
ATOM 957 C C . GLN A 1 117 ? -4.406 1.191 -1.659 1.00 95.38 117 GLN A C 1
ATOM 959 O O . GLN A 1 117 ? -4.735 0.369 -2.513 1.00 95.38 117 GLN A O 1
ATOM 964 N N . LYS A 1 118 ? -3.799 2.337 -1.991 1.00 95.31 118 LYS A N 1
ATOM 965 C CA . LYS A 1 118 ? -3.475 2.693 -3.383 1.00 95.31 118 LYS A CA 1
ATOM 966 C C . LYS A 1 118 ? -2.464 1.720 -3.997 1.00 95.31 118 LYS A C 1
ATOM 968 O O . LYS A 1 118 ? -2.647 1.318 -5.147 1.00 95.31 118 LYS A O 1
ATOM 973 N N . VAL A 1 119 ? -1.449 1.301 -3.236 1.00 97.25 119 VAL A N 1
ATOM 974 C CA . VAL A 1 119 ? -0.494 0.252 -3.644 1.00 97.25 119 VAL A CA 1
ATOM 975 C C . VAL A 1 119 ? -1.235 -1.060 -3.918 1.00 97.25 119 VAL A C 1
ATOM 977 O O . VAL A 1 119 ? -1.132 -1.602 -5.020 1.00 97.25 119 VAL A O 1
ATOM 980 N N . ARG A 1 120 ? -2.057 -1.525 -2.970 1.00 96.62 120 ARG A N 1
ATOM 981 C CA . ARG A 1 120 ? -2.877 -2.741 -3.094 1.00 96.62 120 ARG A CA 1
ATOM 982 C C . ARG A 1 120 ? -3.783 -2.698 -4.321 1.00 96.62 120 ARG A C 1
ATOM 984 O O . ARG A 1 120 ? -3.811 -3.648 -5.099 1.00 96.62 120 ARG A O 1
ATOM 991 N N . ASN A 1 121 ? -4.495 -1.596 -4.534 1.00 94.88 121 ASN A N 1
ATOM 992 C CA . ASN A 1 121 ? -5.399 -1.438 -5.674 1.00 94.88 121 ASN A CA 1
ATOM 993 C C . ASN A 1 121 ? -4.632 -1.522 -6.996 1.00 94.88 121 ASN A C 1
ATOM 995 O O . ASN A 1 121 ? -5.085 -2.165 -7.942 1.00 94.88 121 ASN A O 1
ATOM 999 N N . LYS A 1 122 ? -3.438 -0.925 -7.060 1.00 95.88 122 LYS A N 1
ATOM 1000 C CA . LYS A 1 122 ? -2.589 -1.001 -8.248 1.00 95.88 122 LYS A CA 1
ATOM 1001 C C . LYS A 1 122 ? -2.091 -2.427 -8.514 1.00 95.88 122 LYS A C 1
ATOM 1003 O O . LYS A 1 122 ? -2.078 -2.848 -9.673 1.00 95.88 122 LYS A O 1
ATOM 1008 N N . ILE A 1 123 ? -1.735 -3.175 -7.466 1.00 96.06 123 ILE A N 1
ATOM 1009 C CA . ILE A 1 123 ? -1.381 -4.601 -7.554 1.00 96.06 123 ILE A CA 1
ATOM 1010 C C . ILE A 1 123 ? -2.553 -5.405 -8.132 1.00 96.06 123 ILE A C 1
ATOM 1012 O O . ILE A 1 123 ? -2.373 -6.099 -9.128 1.00 96.06 123 ILE A O 1
ATOM 1016 N N . VAL A 1 124 ? -3.753 -5.260 -7.564 1.00 94.00 124 VAL A N 1
ATOM 1017 C CA . VAL A 1 124 ? -4.941 -6.040 -7.958 1.00 94.00 124 VAL A CA 1
ATOM 1018 C C . VAL A 1 124 ? -5.408 -5.719 -9.380 1.00 94.00 124 VAL A C 1
ATOM 1020 O O . VAL A 1 124 ? -5.697 -6.633 -10.146 1.00 94.00 124 VAL A O 1
ATOM 1023 N N . HIS A 1 125 ? -5.478 -4.441 -9.758 1.00 88.56 125 HIS A N 1
ATOM 1024 C CA . HIS A 1 125 ? -6.102 -4.046 -11.026 1.00 88.56 125 HIS A CA 1
ATOM 1025 C C . HIS A 1 125 ? -5.161 -4.053 -12.234 1.00 88.56 125 HIS A C 1
ATOM 1027 O O . HIS A 1 125 ? -5.628 -4.186 -13.360 1.00 88.56 125 HIS A O 1
ATOM 1033 N N . ALA A 1 126 ? -3.853 -3.883 -12.032 1.00 88.94 126 ALA A N 1
ATOM 1034 C CA . ALA A 1 126 ? -2.885 -3.760 -13.127 1.00 88.94 126 ALA A CA 1
ATOM 1035 C C . ALA A 1 126 ? -1.677 -4.696 -12.974 1.00 88.94 126 ALA A C 1
ATOM 1037 O O . ALA A 1 126 ? -0.647 -4.480 -13.615 1.00 88.94 126 ALA A O 1
ATOM 1038 N N . GLY A 1 127 ? -1.746 -5.683 -12.072 1.00 89.69 127 GLY A N 1
ATOM 1039 C CA . GLY A 1 127 ? -0.585 -6.501 -11.705 1.00 89.69 127 GLY A CA 1
ATOM 1040 C C . GLY A 1 127 ? 0.580 -5.656 -11.180 1.00 89.69 127 GLY A C 1
ATOM 1041 O O . GLY A 1 127 ? 1.738 -6.016 -11.372 1.00 89.69 127 GLY A O 1
ATOM 1042 N N . GLY A 1 128 ? 0.284 -4.476 -10.624 1.00 91.69 128 GLY A N 1
ATOM 1043 C CA . GLY A 1 128 ? 1.275 -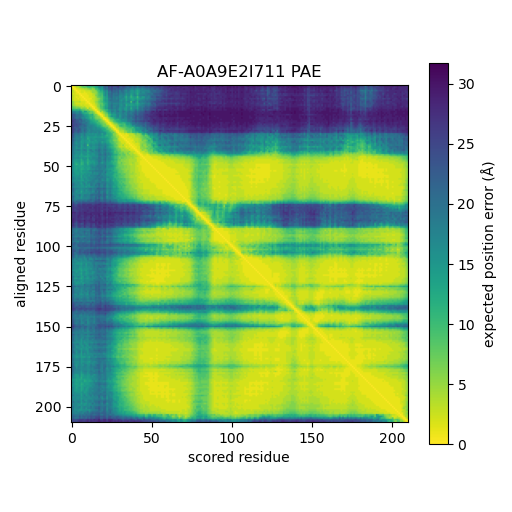3.504 -10.173 1.00 91.69 128 GLY A CA 1
ATOM 1044 C C . GLY A 1 128 ? 1.930 -2.677 -11.282 1.00 91.69 128 GLY A C 1
ATOM 1045 O O . GLY A 1 128 ? 2.785 -1.863 -10.959 1.00 91.69 128 GLY A O 1
ATOM 1046 N N . ARG A 1 129 ? 1.562 -2.836 -12.562 1.00 94.75 129 ARG A N 1
ATOM 1047 C CA . ARG A 1 129 ? 2.204 -2.136 -13.691 1.00 94.75 129 ARG A CA 1
ATOM 1048 C C . ARG A 1 129 ? 1.722 -0.698 -13.861 1.00 94.75 129 ARG A C 1
ATOM 1050 O O . ARG A 1 129 ? 0.540 -0.394 -13.682 1.00 94.75 129 ARG A O 1
ATOM 1057 N N . PHE A 1 130 ? 2.615 0.188 -14.284 1.00 95.19 130 PHE A N 1
ATOM 1058 C CA . PHE A 1 130 ? 2.310 1.583 -14.594 1.00 95.19 130 PHE A CA 1
ATOM 1059 C C . PHE A 1 130 ? 2.455 1.875 -16.083 1.00 95.19 130 PHE A C 1
ATOM 1061 O O . PHE A 1 130 ? 3.337 1.349 -16.757 1.00 95.19 130 PHE A O 1
ATOM 1068 N N . ALA A 1 131 ? 1.593 2.763 -16.576 1.00 94.12 131 ALA A N 1
ATOM 1069 C CA . ALA A 1 131 ? 1.782 3.368 -17.882 1.00 94.12 131 ALA A CA 1
ATOM 1070 C C . ALA A 1 131 ? 2.903 4.409 -17.799 1.00 94.12 131 ALA A C 1
ATOM 1072 O O . ALA A 1 131 ? 3.047 5.099 -16.785 1.00 94.12 131 ALA A O 1
ATOM 1073 N N . TYR A 1 132 ? 3.670 4.540 -18.875 1.00 95.00 132 TYR A N 1
ATOM 1074 C CA . TYR A 1 132 ? 4.739 5.521 -18.980 1.00 95.00 132 TYR A CA 1
ATOM 1075 C C . TYR A 1 132 ? 4.989 5.896 -20.445 1.00 95.00 132 TYR A C 1
ATOM 1077 O O . TYR A 1 132 ? 4.570 5.180 -21.354 1.00 95.00 132 TYR A O 1
ATOM 1085 N N . SER A 1 133 ? 5.685 7.009 -20.659 1.00 93.56 133 SER A N 1
ATOM 1086 C CA . SER A 1 133 ? 6.165 7.469 -21.965 1.00 93.56 133 SER A CA 1
ATOM 1087 C C . SER A 1 133 ? 7.680 7.681 -21.931 1.00 93.56 133 SER A C 1
ATOM 1089 O O . SER A 1 133 ? 8.242 7.974 -20.875 1.00 93.56 133 SER A O 1
ATOM 1091 N N . ARG A 1 134 ? 8.349 7.531 -23.079 1.00 91.44 134 ARG A N 1
ATOM 1092 C CA . ARG A 1 134 ? 9.731 8.012 -23.273 1.00 91.44 134 ARG A CA 1
ATOM 1093 C C . ARG A 1 134 ? 9.755 9.478 -23.688 1.00 91.44 134 ARG A C 1
ATOM 1095 O O . ARG A 1 134 ? 10.645 10.215 -23.287 1.00 91.44 134 ARG A O 1
ATOM 1102 N N . ASP A 1 135 ? 8.759 9.887 -24.462 1.00 91.50 135 ASP A N 1
ATOM 1103 C CA . ASP A 1 135 ? 8.647 11.250 -24.952 1.00 91.50 135 ASP A CA 1
ATOM 1104 C C . ASP A 1 135 ? 8.070 12.160 -23.876 1.00 91.50 135 ASP A C 1
ATOM 1106 O O . ASP A 1 135 ? 7.184 11.753 -23.109 1.00 91.50 135 ASP A O 1
ATOM 1110 N N . VAL A 1 136 ? 8.553 13.404 -23.865 1.00 88.94 136 VAL A N 1
ATOM 1111 C CA . VAL A 1 136 ? 8.021 14.462 -23.009 1.00 88.94 136 VAL A CA 1
ATOM 1112 C C . VAL A 1 136 ? 6.537 14.644 -23.338 1.00 88.94 136 VAL A C 1
ATOM 1114 O O . VAL A 1 136 ? 6.205 14.953 -24.484 1.00 88.94 136 VAL A O 1
ATOM 1117 N N . PRO A 1 137 ? 5.624 14.453 -22.373 1.00 87.81 137 PRO A N 1
ATOM 1118 C CA . PRO A 1 137 ? 4.210 14.635 -22.633 1.00 87.81 137 PRO A CA 1
ATOM 1119 C C . PRO A 1 137 ? 3.915 16.096 -22.974 1.00 87.81 137 PRO A C 1
ATOM 1121 O O . PRO A 1 137 ? 4.437 17.014 -22.341 1.00 87.81 137 PRO A O 1
ATOM 1124 N N . ASN A 1 138 ? 3.016 16.314 -23.928 1.00 83.56 138 ASN A N 1
ATOM 1125 C CA . ASN A 1 138 ? 2.546 17.655 -24.254 1.00 83.56 138 ASN A CA 1
ATOM 1126 C C . ASN A 1 138 ? 1.615 18.183 -23.146 1.00 83.56 138 ASN A C 1
ATOM 1128 O O . ASN A 1 138 ? 0.620 17.538 -22.811 1.00 83.56 138 ASN A O 1
ATOM 1132 N N . GLY A 1 139 ? 1.902 19.377 -22.617 1.00 77.81 139 GLY A N 1
ATOM 1133 C CA . GLY A 1 139 ? 1.062 20.065 -21.627 1.00 77.81 139 GLY A CA 1
ATOM 1134 C C . GLY A 1 139 ? 1.153 19.512 -20.196 1.00 77.81 139 GLY A C 1
ATOM 1135 O O . GLY A 1 139 ? 2.050 18.739 -19.860 1.00 77.81 139 GLY A O 1
ATOM 1136 N N . ASP A 1 140 ? 0.216 19.919 -19.331 1.00 76.00 140 ASP A N 1
ATOM 1137 C CA . ASP A 1 140 ? 0.137 19.461 -17.934 1.00 76.00 140 ASP A CA 1
ATOM 1138 C C . ASP A 1 140 ? -0.529 18.080 -17.843 1.00 76.00 140 ASP A C 1
ATOM 1140 O O . ASP A 1 140 ? -1.668 17.913 -17.413 1.00 76.00 140 ASP A O 1
ATOM 1144 N N . SER A 1 141 ? 0.189 17.067 -18.321 1.00 78.06 141 SER A N 1
ATOM 1145 C CA . SER A 1 141 ? -0.252 15.667 -18.274 1.00 78.06 141 SER A CA 1
ATOM 1146 C C . SER A 1 141 ? -0.237 15.064 -16.863 1.00 78.06 141 SER A C 1
ATOM 1148 O O . SER A 1 141 ? -0.671 13.928 -16.675 1.00 78.06 141 SER A O 1
ATOM 1150 N N . GLY A 1 142 ? 0.328 15.771 -15.878 1.00 84.25 142 GLY A N 1
ATOM 1151 C CA . GLY A 1 142 ? 0.579 15.237 -14.541 1.00 84.25 142 GLY A CA 1
ATOM 1152 C C . GLY A 1 142 ? 1.617 14.107 -14.483 1.00 84.25 142 GLY A C 1
ATOM 1153 O O . GLY A 1 142 ? 1.784 13.518 -13.414 1.00 84.25 142 GLY A O 1
ATOM 1154 N N . ALA A 1 143 ? 2.315 13.799 -15.585 1.00 91.69 143 ALA A N 1
ATOM 1155 C CA . ALA A 1 143 ? 3.330 12.751 -15.611 1.00 91.69 143 ALA A CA 1
ATOM 1156 C C . ALA A 1 143 ? 4.549 13.113 -14.754 1.00 91.69 143 ALA A C 1
ATOM 1158 O O . ALA A 1 143 ? 4.943 14.277 -14.636 1.00 91.69 143 ALA A O 1
ATOM 1159 N N . ILE A 1 144 ? 5.161 12.093 -14.164 1.00 94.25 144 ILE A N 1
ATOM 1160 C CA . ILE A 1 144 ? 6.267 12.236 -13.222 1.00 94.25 144 ILE A CA 1
ATOM 1161 C C . ILE A 1 144 ? 7.551 11.786 -13.924 1.00 94.25 144 ILE A C 1
ATOM 1163 O O . ILE A 1 144 ? 7.600 10.638 -14.367 1.00 94.25 144 ILE A O 1
ATOM 1167 N N . PRO A 1 145 ? 8.579 12.643 -14.056 1.00 94.12 145 PRO A N 1
ATOM 1168 C CA . PRO A 1 145 ? 9.854 12.231 -14.625 1.00 94.12 145 PRO A CA 1
ATOM 1169 C C . PRO A 1 145 ? 10.578 11.306 -13.642 1.00 94.12 145 PRO A C 1
ATOM 1171 O O . PRO A 1 145 ? 10.803 11.669 -12.488 1.00 94.12 145 PRO A O 1
ATOM 1174 N N . VAL A 1 146 ? 10.943 10.116 -14.107 1.00 94.12 146 VAL A N 1
ATOM 1175 C CA . VAL A 1 146 ? 11.648 9.092 -13.336 1.00 94.12 146 VAL A CA 1
ATOM 1176 C C . VAL A 1 146 ? 12.925 8.717 -14.088 1.00 94.12 146 VAL A C 1
ATOM 1178 O O . VAL A 1 146 ? 12.833 8.186 -15.201 1.00 94.12 146 VAL A O 1
ATOM 1181 N N . PRO A 1 147 ? 14.115 8.996 -13.529 1.00 92.25 147 PRO A N 1
ATOM 1182 C CA . PRO A 1 147 ? 15.367 8.548 -14.118 1.00 92.25 147 PRO A CA 1
ATOM 1183 C C . PRO A 1 147 ? 15.520 7.036 -13.924 1.00 92.25 147 PRO A C 1
ATOM 1185 O O . PRO A 1 147 ? 15.362 6.515 -12.822 1.00 92.25 147 PRO A O 1
ATOM 1188 N N . VAL A 1 148 ? 15.856 6.330 -14.997 1.00 89.56 148 VAL A N 1
ATOM 1189 C CA . VAL A 1 148 ? 16.184 4.902 -14.990 1.00 89.56 148 VAL A CA 1
ATOM 1190 C C . VAL A 1 148 ? 17.663 4.755 -15.326 1.00 89.56 148 VAL A C 1
ATOM 1192 O O . VAL A 1 148 ? 18.140 5.322 -16.311 1.00 89.56 148 VAL A O 1
ATOM 1195 N N . ASN A 1 149 ? 18.386 4.010 -14.485 1.00 84.94 149 ASN A N 1
ATOM 1196 C CA . ASN A 1 149 ? 19.832 3.772 -14.590 1.00 84.94 149 ASN A CA 1
ATOM 1197 C C . ASN A 1 149 ? 20.683 5.055 -14.676 1.00 84.94 149 ASN A C 1
ATOM 1199 O O . ASN A 1 149 ? 21.778 5.033 -15.215 1.00 84.94 149 ASN A O 1
ATOM 1203 N N . GLY A 1 150 ? 20.176 6.184 -14.167 1.00 80.69 150 GLY A N 1
ATOM 1204 C CA . GLY A 1 150 ? 20.889 7.468 -14.156 1.00 80.69 150 GLY A CA 1
ATOM 1205 C C . GLY A 1 150 ? 20.980 8.193 -15.504 1.00 80.69 150 GLY A C 1
ATOM 1206 O O . GLY A 1 150 ? 21.474 9.315 -15.538 1.00 80.69 150 GLY A O 1
ATOM 1207 N N . GLU A 1 151 ? 20.474 7.606 -16.590 1.00 83.69 151 GLU A N 1
ATOM 1208 C CA . GLU A 1 151 ? 20.692 8.123 -17.948 1.00 83.69 151 GLU A CA 1
ATOM 1209 C C . GLU A 1 151 ? 19.389 8.459 -18.677 1.00 83.69 151 GLU A C 1
ATOM 1211 O O . GLU A 1 151 ? 19.255 9.535 -19.257 1.00 83.69 151 GLU A O 1
ATOM 1216 N N . THR A 1 152 ? 18.399 7.560 -18.643 1.00 89.75 152 THR A N 1
ATOM 1217 C CA . THR A 1 152 ? 17.160 7.722 -19.420 1.00 89.75 152 THR A CA 1
ATOM 1218 C C . THR A 1 152 ? 16.020 8.189 -18.528 1.00 89.75 152 THR A C 1
ATOM 1220 O O . THR A 1 152 ? 15.686 7.529 -17.544 1.00 89.75 152 THR A O 1
ATOM 1223 N N . ILE A 1 153 ? 15.377 9.300 -18.889 1.00 93.62 153 ILE A N 1
ATOM 1224 C CA . ILE A 1 153 ? 14.179 9.787 -18.199 1.00 93.62 153 ILE A CA 1
ATOM 1225 C C . ILE A 1 153 ? 12.942 9.186 -18.859 1.00 93.62 153 ILE A C 1
ATOM 1227 O O . ILE A 1 153 ? 12.738 9.320 -20.063 1.00 93.62 153 ILE A O 1
ATOM 1231 N N . TYR A 1 154 ? 12.095 8.566 -18.045 1.00 94.56 154 TYR A N 1
ATOM 1232 C CA . TYR A 1 154 ? 10.760 8.141 -18.441 1.00 94.56 154 TYR A CA 1
ATOM 1233 C C . TYR A 1 154 ? 9.704 8.970 -17.716 1.00 94.56 154 TYR A C 1
ATOM 1235 O O . TYR A 1 154 ? 9.893 9.383 -16.576 1.00 94.56 154 TYR A O 1
ATOM 1243 N N . TYR A 1 155 ? 8.560 9.178 -18.355 1.00 95.25 155 TYR A N 1
ATOM 1244 C CA . TYR A 1 155 ? 7.439 9.933 -17.806 1.00 95.25 155 TYR A CA 1
ATOM 1245 C C . TYR A 1 155 ? 6.362 8.970 -17.321 1.00 95.25 155 TYR A C 1
ATOM 1247 O O . TYR A 1 155 ? 5.610 8.411 -18.118 1.00 95.25 155 TYR A O 1
ATOM 1255 N N . LEU A 1 156 ? 6.311 8.749 -16.010 1.00 95.31 156 LEU A N 1
ATOM 1256 C CA . LEU A 1 156 ? 5.400 7.825 -15.345 1.00 95.31 156 LEU A CA 1
ATOM 1257 C C . LEU A 1 156 ? 4.017 8.457 -15.138 1.00 95.31 156 LEU A C 1
ATOM 1259 O O . LEU A 1 156 ? 3.901 9.533 -14.550 1.00 95.31 156 LEU A O 1
ATOM 1263 N N . TYR A 1 157 ? 2.955 7.753 -15.532 1.00 93.44 157 TYR A N 1
ATOM 1264 C CA . TYR A 1 157 ? 1.575 8.169 -15.269 1.00 93.44 157 TYR A CA 1
ATOM 1265 C C . TYR A 1 157 ? 1.078 7.557 -13.954 1.00 93.44 157 TYR A C 1
ATOM 1267 O O . TYR A 1 157 ? 0.551 6.439 -13.907 1.00 93.44 157 TYR A O 1
ATOM 1275 N N . ALA A 1 158 ? 1.269 8.300 -12.866 1.00 92.88 158 ALA A N 1
ATOM 1276 C CA . ALA A 1 158 ? 0.822 7.940 -11.526 1.00 92.88 158 ALA A CA 1
ATOM 1277 C C . ALA A 1 158 ? 0.437 9.188 -10.723 1.00 92.88 158 ALA A C 1
ATOM 1279 O O . ALA A 1 158 ? 0.903 10.293 -10.987 1.00 92.88 158 ALA A O 1
ATOM 1280 N N . GLU A 1 159 ? -0.388 9.010 -9.693 1.00 93.25 159 GLU A N 1
ATOM 1281 C CA . GLU A 1 159 ? -0.655 10.078 -8.731 1.00 93.25 159 GLU A CA 1
ATOM 1282 C C . GLU A 1 159 ? 0.627 10.439 -7.959 1.00 93.25 159 GLU A C 1
ATOM 1284 O O . GLU A 1 159 ? 1.314 9.556 -7.440 1.00 93.25 159 GLU A O 1
ATOM 1289 N N . LYS A 1 160 ? 0.924 11.739 -7.806 1.00 93.62 160 LYS A N 1
ATOM 1290 C CA . LYS A 1 160 ? 2.141 12.225 -7.123 1.00 93.62 160 LYS A CA 1
ATOM 1291 C C . LYS A 1 160 ? 2.305 11.670 -5.706 1.00 93.62 160 LYS A C 1
ATOM 1293 O O . LYS A 1 160 ? 3.422 11.350 -5.307 1.00 93.62 160 LYS A O 1
ATOM 1298 N N . SER A 1 161 ? 1.219 11.538 -4.939 1.00 94.56 161 SER A N 1
ATOM 1299 C CA . SER A 1 161 ? 1.293 10.976 -3.584 1.00 94.56 161 SER A CA 1
ATOM 1300 C C . SER A 1 161 ? 1.643 9.490 -3.591 1.00 94.56 161 SER A C 1
ATOM 1302 O O . SER A 1 161 ? 2.367 9.038 -2.711 1.00 94.56 161 SER A O 1
ATOM 1304 N N . LEU A 1 162 ? 1.131 8.739 -4.574 1.00 95.50 162 LEU A N 1
ATOM 1305 C CA . LEU A 1 162 ? 1.445 7.324 -4.732 1.00 95.50 162 LEU A CA 1
ATOM 1306 C C . LEU A 1 162 ? 2.902 7.164 -5.160 1.00 95.50 162 LEU A C 1
ATOM 1308 O O . LEU A 1 162 ? 3.617 6.390 -4.544 1.00 95.50 162 LEU A O 1
ATOM 1312 N N . TYR A 1 163 ? 3.368 7.943 -6.138 1.00 96.44 163 TYR A N 1
ATOM 1313 C CA . TYR A 1 163 ? 4.771 7.913 -6.553 1.00 96.44 163 TYR A CA 1
ATOM 1314 C C . TYR A 1 163 ? 5.729 8.178 -5.390 1.00 96.44 163 TYR A C 1
ATOM 1316 O O . TYR A 1 163 ? 6.610 7.367 -5.143 1.00 96.44 163 TYR A O 1
ATOM 1324 N N . ARG A 1 164 ? 5.514 9.254 -4.619 1.00 96.81 164 ARG A N 1
ATOM 1325 C CA . ARG A 1 164 ? 6.349 9.565 -3.442 1.00 96.81 164 ARG A CA 1
ATOM 1326 C C . ARG A 1 164 ? 6.373 8.429 -2.426 1.00 96.81 164 ARG A C 1
ATOM 1328 O O . ARG A 1 164 ? 7.379 8.219 -1.764 1.00 96.81 164 ARG A O 1
ATOM 1335 N N . TYR A 1 165 ? 5.253 7.728 -2.275 1.00 97.88 165 TYR A N 1
ATOM 1336 C CA . TYR A 1 165 ? 5.170 6.584 -1.383 1.00 97.88 165 TYR A CA 1
ATOM 1337 C C . TYR A 1 165 ? 5.964 5.386 -1.911 1.00 97.88 165 TYR A C 1
ATOM 1339 O O . TYR A 1 165 ? 6.730 4.786 -1.165 1.00 97.88 165 TYR A O 1
ATOM 1347 N N . LEU A 1 166 ? 5.820 5.073 -3.200 1.00 97.56 166 LEU A N 1
ATOM 1348 C CA . LEU A 1 166 ? 6.578 4.003 -3.845 1.00 97.56 166 LEU A CA 1
ATOM 1349 C C . LEU A 1 166 ? 8.082 4.277 -3.799 1.00 97.56 166 LEU A C 1
ATOM 1351 O O . LEU A 1 166 ? 8.841 3.364 -3.517 1.00 97.56 166 LEU A O 1
ATOM 1355 N N . ASP A 1 167 ? 8.488 5.521 -4.044 1.00 95.62 167 ASP A N 1
ATOM 1356 C CA . ASP A 1 167 ? 9.880 5.970 -3.999 1.00 95.62 167 ASP A CA 1
ATOM 1357 C C . ASP A 1 167 ? 10.461 5.848 -2.583 1.00 95.62 167 ASP A C 1
ATOM 1359 O O . ASP A 1 167 ? 11.460 5.167 -2.379 1.00 95.62 167 ASP A O 1
ATOM 1363 N N . LYS A 1 168 ? 9.754 6.383 -1.574 1.00 96.75 168 LYS A N 1
ATOM 1364 C CA . LYS A 1 168 ? 10.139 6.286 -0.154 1.00 96.75 168 LYS A CA 1
ATOM 1365 C C . LYS A 1 168 ? 10.388 4.845 0.306 1.00 96.75 168 LYS A C 1
ATOM 1367 O O . LYS A 1 168 ? 11.248 4.622 1.151 1.00 96.75 168 LYS A O 1
ATOM 1372 N N . HIS A 1 169 ? 9.590 3.898 -0.179 1.00 97.19 169 HIS A N 1
ATOM 1373 C CA . HIS A 1 169 ? 9.652 2.490 0.219 1.00 97.19 169 HIS A CA 1
ATOM 1374 C C . HIS A 1 169 ? 10.351 1.601 -0.824 1.00 97.19 169 HIS A C 1
ATOM 1376 O O . HIS A 1 169 ? 10.255 0.380 -0.738 1.00 97.19 169 HIS A O 1
ATOM 1382 N N . GLU A 1 170 ? 11.019 2.203 -1.816 1.00 96.25 170 GLU A N 1
ATOM 1383 C CA . GLU A 1 170 ? 11.760 1.519 -2.887 1.00 96.25 170 GLU A CA 1
ATOM 1384 C C . GLU A 1 170 ? 10.946 0.467 -3.669 1.00 96.25 170 GLU A C 1
ATOM 1386 O O . GLU A 1 170 ? 11.475 -0.507 -4.211 1.00 96.25 170 GLU A O 1
ATOM 1391 N N . LEU A 1 171 ? 9.635 0.683 -3.770 1.00 97.00 171 LEU A N 1
ATOM 1392 C CA . LEU A 1 171 ? 8.678 -0.250 -4.363 1.00 97.00 171 LEU A CA 1
ATOM 1393 C C . LEU A 1 171 ? 8.584 -0.142 -5.881 1.00 97.00 171 LEU A C 1
ATOM 1395 O O . LEU A 1 171 ? 7.947 -0.985 -6.500 1.00 97.00 171 LEU A O 1
ATOM 1399 N N . LEU A 1 172 ? 9.135 0.898 -6.501 1.00 96.00 172 LEU A N 1
ATOM 1400 C CA . LEU A 1 172 ? 9.066 1.080 -7.948 1.00 96.00 172 LEU A CA 1
ATOM 1401 C C . LEU A 1 172 ? 10.329 0.515 -8.607 1.00 96.00 172 LEU A C 1
ATOM 1403 O O . LEU A 1 172 ? 11.433 0.970 -8.318 1.00 96.00 172 LEU A O 1
ATOM 1407 N N . LYS A 1 173 ? 10.175 -0.445 -9.524 1.00 93.19 173 LYS A N 1
ATOM 1408 C CA . LYS A 1 173 ? 11.283 -0.979 -10.337 1.00 93.19 173 LYS A CA 1
ATOM 1409 C C . LYS A 1 173 ? 10.953 -0.910 -11.825 1.00 93.19 173 LYS A C 1
ATOM 1411 O O . LYS A 1 173 ? 9.782 -0.858 -12.211 1.00 93.19 173 LYS A O 1
ATOM 1416 N N . PHE A 1 174 ? 12.000 -0.908 -12.647 1.00 91.31 174 PHE A N 1
ATOM 1417 C CA . PHE A 1 174 ? 11.906 -0.888 -14.102 1.00 91.31 174 PHE A CA 1
ATOM 1418 C C . PHE A 1 174 ? 12.601 -2.117 -14.702 1.00 91.31 174 PHE A C 1
ATOM 1420 O O . PHE A 1 174 ? 13.821 -2.222 -14.643 1.00 91.31 174 PHE A O 1
ATOM 1427 N N . TYR A 1 175 ? 11.823 -3.013 -15.314 1.00 86.69 175 TYR A N 1
ATOM 1428 C CA . TYR A 1 175 ? 12.321 -4.144 -16.116 1.00 86.69 175 TYR A CA 1
ATOM 1429 C C . TYR A 1 175 ? 11.559 -4.174 -17.441 1.00 86.69 175 TYR A C 1
ATOM 1431 O O . TYR A 1 175 ? 10.584 -4.902 -17.609 1.00 86.69 175 TYR A O 1
ATOM 1439 N N . GLY A 1 176 ? 11.898 -3.244 -18.337 1.00 86.75 176 GLY A N 1
ATOM 1440 C CA . GLY A 1 176 ? 11.160 -3.012 -19.585 1.00 86.75 176 GLY A CA 1
ATOM 1441 C C . GLY A 1 176 ? 9.784 -2.355 -19.402 1.00 86.75 176 GLY A C 1
ATOM 1442 O O . GLY A 1 176 ? 9.222 -1.854 -20.365 1.00 86.75 176 GLY A O 1
ATOM 1443 N N . THR A 1 177 ? 9.257 -2.308 -18.178 1.00 91.50 177 THR A N 1
ATOM 1444 C CA . THR A 1 177 ? 8.074 -1.551 -17.756 1.00 91.50 177 THR A CA 1
ATOM 1445 C C . THR A 1 177 ? 8.220 -1.164 -16.285 1.00 91.50 177 THR A C 1
ATOM 1447 O O . THR A 1 177 ? 8.966 -1.817 -15.551 1.00 91.50 177 THR A O 1
ATOM 1450 N N . PHE A 1 178 ? 7.510 -0.125 -15.841 1.00 94.94 178 PHE A N 1
ATOM 1451 C CA . PHE A 1 178 ? 7.428 0.223 -14.423 1.00 94.94 178 PHE A CA 1
ATOM 1452 C C . PHE A 1 178 ? 6.408 -0.652 -13.712 1.00 94.94 178 PHE A C 1
ATOM 1454 O O . PHE A 1 178 ? 5.266 -0.774 -14.164 1.00 94.94 178 PHE A O 1
ATOM 1461 N N . PHE A 1 179 ? 6.779 -1.208 -12.565 1.00 94.56 179 PHE A N 1
ATOM 1462 C CA . PHE A 1 179 ? 5.855 -1.987 -11.753 1.00 94.56 179 PHE A CA 1
ATOM 1463 C C . PHE A 1 179 ? 6.207 -1.940 -10.262 1.00 94.56 179 PHE A C 1
ATOM 1465 O O . PHE A 1 179 ? 7.319 -1.579 -9.875 1.00 94.56 179 PHE A O 1
ATOM 1472 N N . ILE A 1 180 ? 5.226 -2.294 -9.430 1.00 96.50 180 ILE A N 1
ATOM 1473 C CA . ILE A 1 180 ? 5.392 -2.438 -7.982 1.00 96.50 180 ILE A CA 1
ATOM 1474 C C . ILE A 1 180 ? 6.164 -3.728 -7.695 1.00 96.50 180 ILE A C 1
ATOM 1476 O O . ILE A 1 180 ? 5.708 -4.817 -8.044 1.00 96.50 180 ILE A O 1
ATOM 1480 N N . ASN A 1 181 ? 7.305 -3.601 -7.029 1.00 95.69 181 ASN A N 1
ATOM 1481 C CA . ASN A 1 181 ? 8.186 -4.684 -6.627 1.00 95.69 181 ASN A CA 1
ATOM 1482 C C . ASN A 1 181 ? 8.394 -4.670 -5.108 1.00 95.69 181 ASN A C 1
ATOM 1484 O O . ASN A 1 181 ? 9.376 -4.099 -4.629 1.00 95.69 181 ASN A O 1
ATOM 1488 N N . PRO A 1 182 ? 7.468 -5.252 -4.333 1.00 96.50 182 PRO A N 1
ATOM 1489 C CA . PRO A 1 182 ? 7.611 -5.277 -2.890 1.00 96.50 182 PRO A CA 1
ATOM 1490 C C . PRO A 1 182 ? 8.796 -6.134 -2.460 1.00 96.50 182 PRO A C 1
ATOM 1492 O O . PRO A 1 182 ? 9.078 -7.158 -3.084 1.00 96.50 182 PRO A O 1
ATOM 1495 N N . SER A 1 183 ? 9.439 -5.739 -1.367 1.00 94.44 183 SER A N 1
ATOM 1496 C CA . SER A 1 183 ? 10.515 -6.497 -0.736 1.00 94.44 183 SER A CA 1
ATOM 1497 C C . SER A 1 183 ? 10.063 -7.120 0.588 1.00 94.44 183 SER A C 1
ATOM 1499 O O . SER A 1 183 ? 8.975 -6.828 1.106 1.00 94.44 183 SER A O 1
ATOM 1501 N N . PHE A 1 184 ? 10.916 -7.968 1.158 1.00 95.06 184 PHE A N 1
ATOM 1502 C CA . PHE A 1 184 ? 10.707 -8.513 2.496 1.00 95.06 184 PHE A CA 1
ATOM 1503 C C . PHE A 1 184 ? 10.676 -7.406 3.562 1.00 95.06 184 PHE A C 1
ATOM 1505 O O . PHE A 1 184 ? 9.842 -7.438 4.468 1.00 95.06 184 PHE A O 1
ATOM 1512 N N . GLU A 1 185 ? 11.538 -6.400 3.432 1.00 96.81 185 GLU A N 1
ATOM 1513 C CA . GLU A 1 185 ? 11.637 -5.254 4.341 1.00 96.81 185 GLU A CA 1
ATOM 1514 C C . GLU A 1 185 ? 10.337 -4.455 4.340 1.00 96.81 185 GLU A C 1
ATOM 1516 O O . GLU A 1 185 ? 9.832 -4.096 5.403 1.00 96.81 185 GLU A O 1
ATOM 1521 N N . TYR A 1 186 ? 9.741 -4.235 3.164 1.00 98.00 186 TYR A N 1
ATOM 1522 C CA . TYR A 1 186 ? 8.446 -3.569 3.085 1.00 98.00 186 TYR A CA 1
ATOM 1523 C C . TYR A 1 186 ? 7.324 -4.410 3.703 1.00 98.00 186 TYR A C 1
ATOM 1525 O O . TYR A 1 186 ? 6.499 -3.883 4.445 1.00 98.00 186 TYR A O 1
ATOM 1533 N N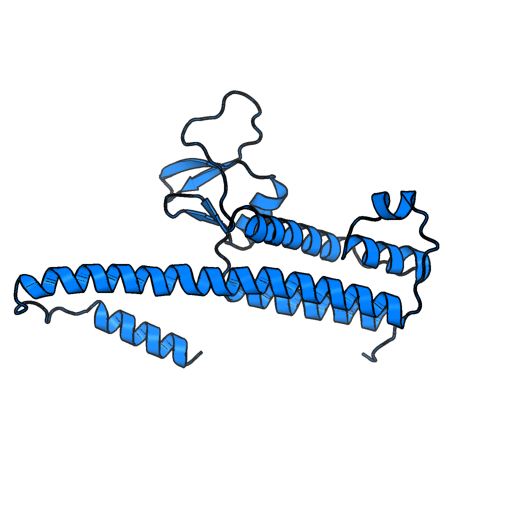 . CYS A 1 187 ? 7.305 -5.724 3.466 1.00 98.06 187 CYS A N 1
ATOM 1534 C CA . CYS A 1 187 ? 6.325 -6.605 4.109 1.00 98.06 187 CYS A CA 1
ATOM 1535 C C . CYS A 1 187 ? 6.473 -6.593 5.639 1.00 98.06 187 CYS A C 1
ATOM 1537 O O . CYS A 1 187 ? 5.478 -6.505 6.354 1.00 98.06 187 CYS A O 1
ATOM 1539 N N . SER A 1 188 ? 7.708 -6.604 6.142 1.00 97.69 188 SER A N 1
ATOM 1540 C CA . SER A 1 188 ? 8.005 -6.486 7.573 1.00 97.69 188 SER A CA 1
ATOM 1541 C C . SER A 1 188 ? 7.558 -5.133 8.128 1.00 97.69 188 SER A C 1
ATOM 1543 O O . SER A 1 188 ? 6.944 -5.073 9.191 1.00 97.69 188 SER A O 1
ATOM 1545 N N . HIS A 1 189 ? 7.782 -4.049 7.380 1.00 97.69 189 HIS A N 1
ATOM 1546 C CA . HIS A 1 189 ? 7.276 -2.722 7.718 1.00 97.69 189 HIS A CA 1
ATOM 1547 C C . HIS A 1 189 ? 5.747 -2.708 7.861 1.00 97.69 189 HIS A C 1
ATOM 1549 O O . HIS A 1 189 ? 5.245 -2.124 8.818 1.00 97.69 189 HIS A O 1
ATOM 1555 N N . LEU A 1 190 ? 5.011 -3.387 6.973 1.00 98.44 190 LEU A N 1
ATOM 1556 C CA . LEU A 1 190 ? 3.552 -3.503 7.075 1.00 98.44 190 LEU A CA 1
ATOM 1557 C C . LEU A 1 190 ? 3.110 -4.250 8.337 1.00 98.44 190 LEU A C 1
ATOM 1559 O O . LEU A 1 190 ? 2.180 -3.807 9.007 1.00 98.44 190 LEU A O 1
ATOM 1563 N N . VAL A 1 191 ? 3.779 -5.351 8.694 1.00 98.19 191 VAL A N 1
ATOM 1564 C CA . VAL A 1 191 ? 3.486 -6.082 9.941 1.00 98.19 191 VAL A CA 1
ATOM 1565 C C . VAL A 1 191 ? 3.670 -5.167 11.150 1.00 98.19 191 VAL A C 1
ATOM 1567 O O . VAL A 1 191 ? 2.733 -5.002 11.929 1.00 98.19 191 VAL A O 1
ATOM 1570 N N . MET A 1 192 ? 4.826 -4.506 11.251 1.00 98.00 192 MET A N 1
ATOM 1571 C CA . MET A 1 192 ? 5.131 -3.585 12.352 1.00 98.00 192 MET A CA 1
ATOM 1572 C C . MET A 1 192 ? 4.145 -2.417 12.419 1.00 98.00 192 MET A C 1
ATOM 1574 O O . MET A 1 192 ? 3.704 -2.023 13.498 1.00 98.00 192 MET A O 1
ATOM 1578 N N . PHE A 1 193 ? 3.781 -1.860 11.263 1.00 97.62 193 PHE A N 1
ATOM 1579 C CA . PHE A 1 193 ? 2.790 -0.796 11.178 1.00 97.62 193 PHE A CA 1
ATOM 1580 C C . PHE A 1 193 ? 1.419 -1.268 11.682 1.00 97.62 193 PHE A C 1
ATOM 1582 O O . PHE A 1 193 ? 0.806 -0.573 12.489 1.00 97.62 193 PHE A O 1
ATOM 1589 N N . GLY A 1 194 ? 0.956 -2.445 11.250 1.00 97.12 194 GLY A N 1
ATOM 1590 C CA . GLY A 1 194 ? -0.320 -3.021 11.682 1.00 97.12 194 GLY A CA 1
ATOM 1591 C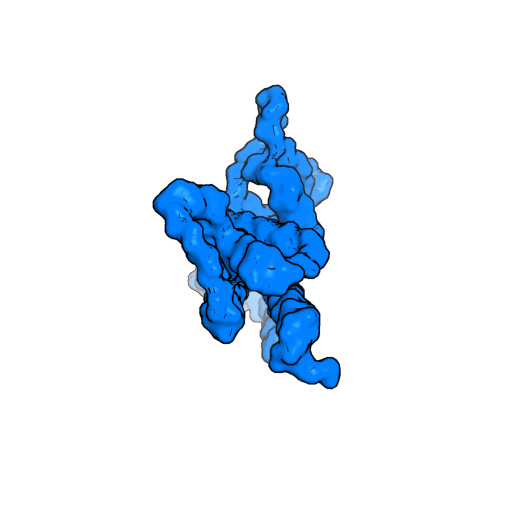 C . GLY A 1 194 ? -0.362 -3.296 13.185 1.00 97.12 194 GLY A C 1
ATOM 1592 O O . GLY A 1 194 ? -1.325 -2.915 13.849 1.00 97.12 194 GLY A O 1
ATOM 1593 N N . GLU A 1 195 ? 0.701 -3.884 13.735 1.00 96.69 195 GLU A N 1
ATOM 1594 C CA . GLU A 1 195 ? 0.837 -4.135 15.173 1.00 96.69 195 GLU A CA 1
ATOM 1595 C C . GLU A 1 195 ? 0.768 -2.833 15.978 1.00 96.69 195 GLU A C 1
ATOM 1597 O O . GLU A 1 195 ? -0.021 -2.723 16.919 1.00 96.69 195 GLU A O 1
ATOM 1602 N N . HIS A 1 196 ? 1.543 -1.818 15.583 1.00 95.38 196 HIS A N 1
ATOM 1603 C CA . HIS A 1 196 ? 1.560 -0.533 16.276 1.00 95.38 196 HIS A CA 1
ATOM 1604 C C . HIS A 1 196 ? 0.211 0.189 16.178 1.00 95.38 196 HIS A C 1
ATOM 1606 O O . HIS A 1 196 ? -0.282 0.738 17.166 1.00 95.38 196 HIS A O 1
ATOM 1612 N N . PHE A 1 197 ? -0.407 0.154 14.996 1.00 95.19 197 PHE A N 1
ATOM 1613 C CA . PHE A 1 197 ? -1.716 0.740 14.741 1.00 95.19 197 PHE A CA 1
ATOM 1614 C C . PHE A 1 197 ? -2.790 0.137 15.652 1.00 95.19 197 PHE A C 1
ATOM 1616 O O . PHE A 1 197 ? -3.464 0.880 16.363 1.00 95.19 197 PHE A O 1
ATOM 1623 N N . PHE A 1 198 ? -2.915 -1.191 15.702 1.00 94.06 198 PHE A N 1
ATOM 1624 C CA . PHE A 1 198 ? -3.916 -1.834 16.555 1.00 94.06 198 PHE A CA 1
ATOM 1625 C C . PHE A 1 198 ? -3.590 -1.726 18.041 1.00 94.06 198 PHE A C 1
ATOM 1627 O O . PHE A 1 198 ? -4.492 -1.452 18.826 1.00 94.06 198 PHE A O 1
ATOM 1634 N N . THR A 1 199 ? -2.323 -1.860 18.438 1.00 93.31 199 THR A N 1
ATOM 1635 C CA . THR A 1 199 ? -1.916 -1.693 19.843 1.00 93.31 199 THR A CA 1
ATOM 1636 C C . THR A 1 199 ? -2.313 -0.317 20.361 1.00 93.31 199 THR A C 1
ATOM 1638 O O . THR A 1 199 ? -2.897 -0.211 21.438 1.00 93.31 199 THR A O 1
ATOM 1641 N N . LYS A 1 200 ? -2.077 0.736 19.567 1.00 91.62 200 LYS A N 1
ATOM 1642 C CA . LYS A 1 200 ? -2.499 2.095 19.909 1.00 91.62 200 LYS A CA 1
ATOM 1643 C C . LYS A 1 200 ? -4.013 2.188 20.098 1.00 91.62 200 LYS A C 1
ATOM 1645 O O . LYS A 1 200 ? -4.459 2.722 21.108 1.00 91.62 200 LYS A O 1
ATOM 1650 N N . ILE A 1 201 ? -4.790 1.650 19.160 1.00 91.56 201 ILE A N 1
ATOM 1651 C CA . ILE A 1 201 ? -6.256 1.689 19.228 1.00 91.56 201 ILE A CA 1
ATOM 1652 C C . ILE A 1 201 ? -6.772 0.954 20.467 1.00 91.56 201 ILE A C 1
ATOM 1654 O O . ILE A 1 201 ? -7.556 1.509 21.234 1.00 91.56 201 ILE A O 1
ATOM 1658 N N . LEU A 1 202 ? -6.313 -0.276 20.693 1.00 91.00 202 LEU A N 1
ATOM 1659 C CA . LEU A 1 202 ? -6.754 -1.100 21.816 1.00 91.00 202 LEU A CA 1
ATOM 1660 C C . LEU A 1 202 ? -6.361 -0.482 23.165 1.00 91.00 202 LEU A C 1
ATOM 1662 O O . LEU A 1 202 ? -7.161 -0.506 24.100 1.00 91.00 202 LEU A O 1
ATOM 1666 N N . HIS A 1 203 ? -5.162 0.097 23.265 1.00 89.19 203 HIS A N 1
ATOM 1667 C CA . HIS A 1 203 ? -4.710 0.802 24.462 1.00 89.19 203 HIS A CA 1
ATOM 1668 C C . HIS A 1 203 ? -5.537 2.069 24.720 1.00 89.19 203 HIS A C 1
ATOM 1670 O O . HIS A 1 203 ? -6.031 2.268 25.831 1.00 89.19 203 HIS A O 1
ATOM 1676 N N . ASP A 1 204 ? -5.741 2.912 23.702 1.00 90.00 204 ASP A N 1
ATOM 1677 C CA . ASP A 1 204 ? -6.512 4.153 23.840 1.00 90.00 204 ASP A CA 1
ATOM 1678 C C . ASP A 1 204 ? -7.981 3.869 24.223 1.00 90.00 204 ASP A C 1
ATOM 1680 O O . ASP A 1 204 ? -8.585 4.620 24.992 1.00 90.00 204 ASP A O 1
ATOM 1684 N N . LEU A 1 205 ? -8.534 2.744 23.752 1.00 88.00 205 LEU A N 1
ATOM 1685 C CA . LEU A 1 205 ? -9.865 2.244 24.111 1.00 88.00 205 LEU A CA 1
ATOM 1686 C C . LEU A 1 205 ? -9.901 1.441 25.425 1.00 88.00 205 LEU A C 1
ATOM 1688 O O . LEU A 1 205 ? -10.972 0.999 25.837 1.00 88.00 205 LEU A O 1
ATOM 1692 N N . LYS A 1 206 ? -8.760 1.274 26.111 1.00 86.81 206 LYS A N 1
ATOM 1693 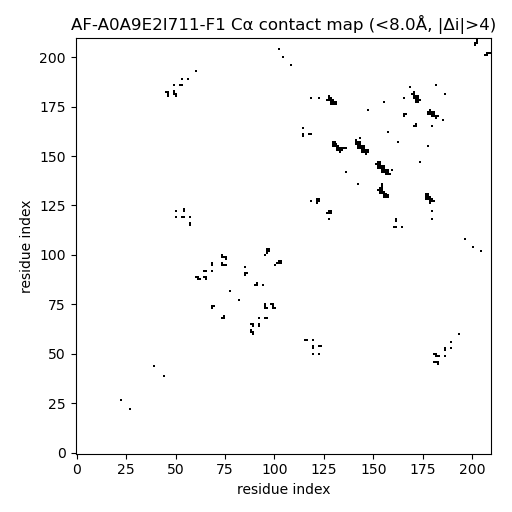C CA . LYS A 1 206 ? -8.615 0.529 27.378 1.00 86.81 206 LYS A CA 1
ATOM 1694 C C . LYS A 1 206 ? -9.055 -0.937 27.299 1.00 86.81 206 LYS A C 1
ATOM 1696 O O . LYS A 1 206 ? -9.516 -1.505 28.288 1.00 86.81 206 LYS A O 1
ATOM 1701 N N . LEU A 1 207 ? -8.907 -1.552 26.129 1.00 81.56 207 LEU A N 1
ATOM 1702 C CA . LEU A 1 207 ? -9.225 -2.964 25.895 1.00 81.56 207 LEU A CA 1
ATOM 1703 C C . LEU A 1 207 ? -8.077 -3.898 26.301 1.00 81.56 207 LEU A C 1
ATOM 1705 O O . LEU A 1 207 ? -8.286 -5.092 26.494 1.00 81.56 207 LEU A O 1
ATOM 1709 N N . ILE A 1 208 ? -6.872 -3.351 26.463 1.00 73.56 208 ILE A N 1
ATOM 1710 C CA . ILE A 1 208 ? -5.679 -4.047 26.950 1.00 73.56 208 ILE A CA 1
ATOM 1711 C C . ILE A 1 208 ? -4.967 -3.181 28.000 1.00 73.56 208 ILE A C 1
ATOM 1713 O O . ILE A 1 208 ? -5.060 -1.954 27.966 1.00 73.56 208 ILE A O 1
ATOM 1717 N N . SER A 1 209 ? -4.300 -3.822 28.965 1.00 46.84 209 SER A N 1
ATOM 1718 C CA . SER A 1 209 ? -3.455 -3.138 29.962 1.00 46.84 209 SER A CA 1
ATOM 1719 C C . SER A 1 209 ? -2.081 -2.784 29.367 1.00 46.84 209 SER A C 1
ATOM 1721 O O . SER A 1 209 ? -1.669 -3.474 28.433 1.00 46.84 209 SER A O 1
ATOM 1723 N N . PRO A 1 210 ? -1.405 -1.726 29.865 1.00 54.91 210 PRO A N 1
ATOM 1724 C CA . PRO A 1 210 ? -0.096 -1.292 29.368 1.00 54.91 210 PRO A CA 1
ATOM 1725 C C . PRO A 1 210 ? 1.011 -2.334 29.556 1.00 54.91 210 PRO A C 1
ATOM 1727 O O . PRO A 1 210 ? 0.912 -3.147 30.506 1.00 54.91 210 PRO A O 1
#

pLDDT: mean 81.37, std 17.1, range [42.0, 98.44]

Secondary structure (DSSP, 8-state):
-HHHHHHHHHHHHHH-----TT--HHHHHHHHHHHHHHHHHHHHHHHHHHHHHHHHHHHHHHHHHHHHHHHTT------HHHHHHS-STHHHHHHHHHHHS-----HHHHHHHHHHHHHHHHHHHHTTEE-EESSPPSSS---EEEEETTTEEEEE-S-HHHHHHHHHTT-EEESSSEEE---HHHHHHHHHHHHHHHHHHHHHTTSS--

Sequence (210 aa):
HTMLHDYEQKLEKAYTIDDLTDMDEDAEIDYDQYLEHFASVLGDFPRRIYSSFIVSWYSIIEDMLFQLCEDLGLGISVTVQDTIRLGTGIQRSRLFLAEAANYTIDNDPWQELTKIQKVRNKIVHAGGRFAYSRDVPNGDSGAIPVPVNGETIYYLYAEKSLYRYLDKHELLKFYGTFFINPSFEYCSHLVMFGEHFFTKILHDLKLISP

Radius of gyration: 23.12 Å; Cα contacts (8 Å, |Δi|>4): 166; chains: 1; bounding box: 65×50×58 Å